Protein AF-A0A4Y9ZG03-F1 (afdb_monomer)

Organism: NCBI:txid135208

Sequence (214 aa):
MIRVGARWPQYPNESVADILRWLLQRGITYHMLTQALLARPHARHWILRGSLAWGLALHYGPSHLLQDAVSGPSSTVLVEGRGGEYDIPYASVGDLPSAAENAALIGQTRHGSFWPSLTLWEQSVAYTGEWHPSLERWFQHRVAELAAGTDLYLSDRAWFRHIRRAVHSTERALGSTVGSAHRARELIGVYPECSVVSLLFFPSTAPASASFQV

Foldseek 3Di:
DDPPPPPDPPDDPDQLLVVLVVCVVVVNDLLNLLAVLLVDLQLLVLCVQAFVSVVLSVVRYDPCSLVSNLVAADPCCVPPVDADFDPWPGGHGDDHDDPSSQCSSQQHDPQAGLHARRVLRCPAPLCPPWDDVLNVVVSVVSVVCCVVVHPRGDHNVRNNVVSVVSCVVRVVVDPDPCTNLNVLVVVCVVVVVSVSVNRGPDPPPPPPPDDDDD

InterPro domains:
  IPR059441 Domain of unknown function DUF8397 [PF28437] (29-84)

Secondary structure (DSSP, 8-state):
------------S--HHHHHHHHHHTT--HHHHHHHHHTSGGGHHHHHH-HHHHHHHHHHS-TTHHHHHHS-S-HHHHHH---B---SSS---BPPPPHHHHHHHTTEETTEESS--HHHHHTSTT-SSS--HHHHHHHHHHHHHHHHT-S--B-HHHHHHHHHHHHHHHTTS------HHHHHHHHHHH-GGGGGGGGGS-------------

pLDDT: mean 71.76, std 19.93, range [26.83, 96.25]

Mean predicted aligned error: 12.43 Å

Radius of gyration: 19.32 Å; Cα contacts (8 Å, |Δi|>4): 229; chains: 1; bounding box: 56×60×44 Å

Solvent-accessible surface area (backbone atoms only — not comparable to full-atom values): 12794 Å² total; per-residue (Å²): 138,85,82,83,77,74,77,72,78,84,74,79,89,65,53,60,58,57,54,52,51,53,42,47,74,71,69,48,48,72,66,60,55,38,29,62,54,36,70,38,88,39,38,28,48,31,53,73,68,35,63,70,49,19,55,48,41,67,73,50,26,56,87,58,42,68,52,57,48,66,59,53,53,43,66,66,28,78,74,67,75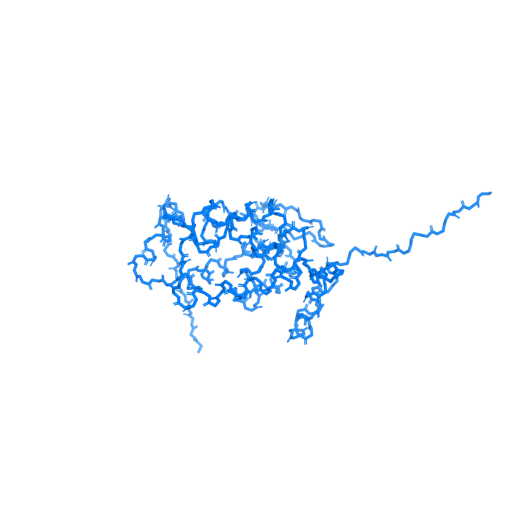,50,58,52,81,46,102,42,97,58,68,40,32,38,50,74,75,48,74,47,54,53,38,51,68,29,47,58,53,100,77,21,15,66,41,63,52,69,69,59,48,63,72,30,93,78,38,84,85,52,54,30,70,66,56,50,52,52,50,55,51,50,52,51,36,54,75,68,67,47,84,52,59,36,38,69,73,53,34,54,54,52,51,54,54,55,40,71,67,51,60,82,78,55,94,61,95,57,39,35,64,54,52,53,52,54,48,27,74,76,38,63,92,43,50,74,56,63,70,58,70,52,78,79,80,65,73,83,75,72,85,81,81,129

Structure (mmCIF, N/CA/C/O backbone):
data_AF-A0A4Y9ZG03-F1
#
_entry.id   AF-A0A4Y9ZG03-F1
#
loop_
_atom_site.group_PDB
_atom_site.id
_atom_site.type_symbol
_atom_site.label_atom_id
_atom_site.label_alt_id
_atom_site.label_comp_id
_atom_site.label_asym_id
_atom_site.label_entity_id
_atom_site.label_seq_id
_atom_site.pdbx_PDB_ins_code
_atom_site.Cartn_x
_atom_site.Cartn_y
_atom_site.Cartn_z
_atom_site.occupancy
_atom_site.B_iso_or_equiv
_atom_site.auth_seq_id
_atom_site.auth_comp_id
_atom_site.auth_asym_id
_atom_site.auth_atom_id
_atom_site.pdbx_PDB_model_num
ATOM 1 N N . MET A 1 1 ? 4.864 -33.397 -6.265 1.00 33.59 1 MET A N 1
ATOM 2 C CA . MET A 1 1 ? 4.751 -32.356 -7.310 1.00 33.59 1 MET A CA 1
ATOM 3 C C . MET A 1 1 ? 3.267 -32.058 -7.523 1.00 33.59 1 MET A C 1
ATOM 5 O O . MET A 1 1 ? 2.597 -32.794 -8.232 1.00 33.59 1 MET A O 1
ATOM 9 N N . ILE A 1 2 ? 2.721 -31.071 -6.803 1.00 26.83 2 ILE A N 1
ATOM 10 C CA . ILE A 1 2 ? 1.285 -30.739 -6.812 1.00 26.83 2 ILE A CA 1
ATOM 11 C C . ILE A 1 2 ? 1.065 -29.654 -7.869 1.00 26.83 2 ILE A C 1
ATOM 13 O O . ILE A 1 2 ? 1.533 -28.530 -7.708 1.00 26.83 2 ILE A O 1
ATOM 17 N N . ARG A 1 3 ? 0.377 -29.985 -8.968 1.00 33.78 3 ARG A N 1
ATOM 18 C CA . ARG A 1 3 ? -0.114 -28.984 -9.924 1.00 33.78 3 ARG A CA 1
ATOM 19 C C . ARG A 1 3 ? -1.334 -28.300 -9.310 1.00 33.78 3 ARG A C 1
ATOM 21 O O . ARG A 1 3 ? -2.431 -28.849 -9.358 1.00 33.78 3 ARG A O 1
ATOM 28 N N . VAL A 1 4 ? -1.153 -27.104 -8.753 1.00 33.25 4 VAL A N 1
ATOM 29 C CA . VAL A 1 4 ? -2.269 -26.216 -8.397 1.00 33.25 4 VAL A CA 1
ATOM 30 C C . VAL A 1 4 ? -2.788 -25.582 -9.687 1.00 33.25 4 VAL A C 1
ATOM 32 O O . VAL A 1 4 ? -2.467 -24.454 -10.038 1.00 33.25 4 VAL A O 1
ATOM 35 N N . GLY A 1 5 ? -3.563 -26.356 -10.444 1.00 35.22 5 GLY A N 1
ATOM 36 C CA . GLY A 1 5 ? -4.368 -25.857 -11.554 1.00 35.22 5 GLY A CA 1
ATOM 37 C C . GLY A 1 5 ? -5.666 -25.256 -11.028 1.00 35.22 5 GLY A C 1
ATOM 38 O O . GLY A 1 5 ? -6.740 -25.764 -11.338 1.00 35.22 5 GLY A O 1
ATOM 39 N N . ALA A 1 6 ? -5.587 -24.215 -10.195 1.00 36.25 6 ALA A N 1
ATOM 40 C CA . ALA A 1 6 ? -6.770 -23.449 -9.833 1.00 36.25 6 ALA A CA 1
ATOM 41 C C . ALA A 1 6 ? -7.184 -22.631 -11.064 1.00 36.25 6 ALA A C 1
ATOM 43 O O . ALA A 1 6 ? -6.659 -21.547 -11.316 1.00 36.25 6 ALA A O 1
ATOM 44 N N . ARG A 1 7 ? -8.100 -23.178 -11.874 1.00 37.66 7 ARG A N 1
ATOM 45 C CA . ARG A 1 7 ? -8.863 -22.368 -12.828 1.00 37.66 7 ARG A CA 1
ATOM 46 C C . ARG A 1 7 ? -9.642 -21.355 -12.000 1.00 37.66 7 ARG A C 1
ATOM 48 O O . ARG A 1 7 ? -10.643 -21.702 -11.379 1.00 37.66 7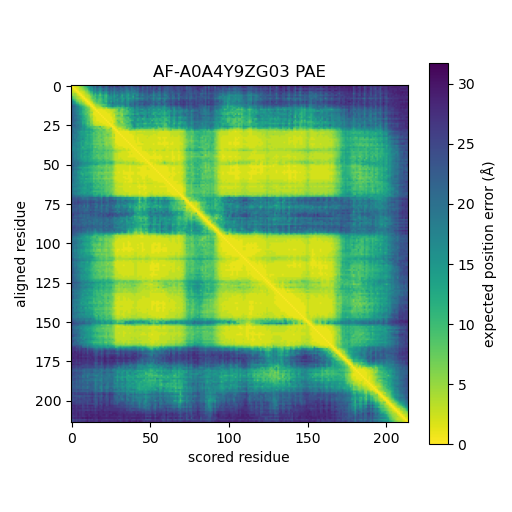 ARG A O 1
ATOM 55 N N . TRP A 1 8 ? -9.146 -20.125 -11.970 1.00 42.66 8 TRP A N 1
ATOM 56 C CA . TRP A 1 8 ? -9.894 -18.991 -11.456 1.00 42.66 8 TRP A CA 1
ATOM 57 C C . TRP A 1 8 ? -11.250 -18.952 -12.173 1.00 42.66 8 TRP A C 1
ATOM 59 O O . TRP A 1 8 ? -11.271 -19.078 -13.403 1.00 42.66 8 TRP A O 1
ATOM 69 N N . PRO A 1 9 ? -12.377 -18.836 -11.447 1.00 42.19 9 PRO A N 1
ATOM 70 C CA . PRO A 1 9 ? -13.669 -18.635 -12.082 1.00 42.19 9 PRO A CA 1
ATOM 71 C C . PRO A 1 9 ? -13.554 -17.435 -13.023 1.00 42.19 9 PRO A C 1
ATOM 73 O O . PRO A 1 9 ? -13.079 -16.374 -12.617 1.00 42.19 9 PRO A O 1
ATOM 76 N N . GLN A 1 10 ? -13.941 -17.601 -14.287 1.00 41.66 10 GLN A N 1
ATOM 77 C CA . GLN A 1 10 ? -14.167 -16.454 -15.158 1.00 41.66 10 GLN A CA 1
ATOM 78 C C . GLN A 1 10 ? -15.365 -15.708 -14.572 1.00 41.66 10 GLN A C 1
ATOM 80 O O . GLN A 1 10 ? -16.498 -16.166 -14.699 1.00 41.66 10 GLN A O 1
ATOM 85 N N . TYR A 1 11 ? -15.105 -14.623 -13.842 1.00 46.81 11 TYR A N 1
ATOM 86 C CA . TYR A 1 11 ? -16.163 -13.836 -13.223 1.00 46.81 11 TYR A CA 1
ATOM 87 C C . TYR A 1 11 ? -16.880 -13.019 -14.311 1.00 46.81 11 TYR A C 1
ATOM 89 O O . TYR A 1 11 ? -16.229 -12.244 -15.017 1.00 46.81 11 TYR A O 1
ATOM 97 N N . PRO A 1 12 ? -18.197 -13.202 -14.496 1.00 36.81 12 PRO A N 1
ATOM 98 C CA . PRO A 1 12 ? -18.959 -12.498 -15.518 1.00 36.81 12 PRO A CA 1
ATOM 99 C C . PRO A 1 12 ? -19.174 -11.042 -15.094 1.00 36.81 12 PRO A C 1
ATOM 101 O O . PRO A 1 12 ? -20.006 -10.807 -14.239 1.00 36.81 12 PRO A O 1
ATOM 104 N N . ASN A 1 13 ? -18.456 -10.070 -15.672 1.00 46.94 13 ASN A N 1
ATOM 105 C CA . ASN A 1 13 ? -18.692 -8.609 -15.570 1.00 46.94 13 ASN A CA 1
ATOM 106 C C . ASN A 1 13 ? -18.956 -7.995 -14.172 1.00 46.94 13 ASN A C 1
ATOM 108 O O . ASN A 1 13 ? -19.301 -6.816 -14.081 1.00 46.94 13 ASN A O 1
ATOM 112 N N . GLU A 1 14 ? -18.795 -8.740 -13.083 1.00 50.12 14 GLU A N 1
ATOM 113 C CA . GLU A 1 14 ? -18.939 -8.222 -11.733 1.00 50.12 14 GLU A CA 1
ATOM 114 C C . GLU A 1 14 ? -17.739 -7.330 -11.428 1.00 50.12 14 GLU A C 1
ATOM 116 O O . GLU A 1 14 ? -16.584 -7.677 -11.696 1.00 50.12 14 GLU A O 1
ATOM 121 N N . SER A 1 15 ? -18.018 -6.145 -10.886 1.00 68.88 15 SER A N 1
ATOM 122 C CA . SER A 1 15 ? -16.979 -5.237 -10.422 1.00 68.88 15 SER A CA 1
ATOM 123 C C . SER A 1 15 ? -16.061 -5.995 -9.466 1.00 68.88 15 SER A C 1
ATOM 125 O O . SER A 1 15 ? -16.534 -6.666 -8.549 1.00 68.88 15 SER A O 1
ATOM 127 N N . VAL A 1 16 ? -14.743 -5.865 -9.635 1.00 60.38 16 VAL A N 1
ATOM 128 C CA . VAL A 1 16 ? -13.748 -6.435 -8.711 1.00 60.38 16 VAL A CA 1
ATOM 129 C C . VAL A 1 16 ? -14.101 -6.081 -7.257 1.00 60.38 16 VAL A C 1
ATOM 131 O O . VAL A 1 16 ? -13.964 -6.918 -6.374 1.00 60.38 16 VAL A O 1
ATOM 134 N N . ALA A 1 17 ? -14.690 -4.909 -7.003 1.00 59.19 17 ALA A N 1
ATOM 135 C CA . ALA A 1 17 ? -15.182 -4.518 -5.682 1.00 59.19 17 ALA A CA 1
ATOM 136 C C . ALA A 1 17 ? -16.277 -5.442 -5.102 1.00 59.19 17 ALA A C 1
ATOM 138 O O . ALA A 1 17 ? -16.309 -5.663 -3.890 1.00 59.19 17 ALA A O 1
ATOM 139 N N . ASP A 1 18 ? -17.167 -5.986 -5.932 1.00 65.12 18 ASP A N 1
ATOM 140 C CA . ASP A 1 18 ? -18.244 -6.883 -5.500 1.00 65.12 18 ASP A CA 1
ATOM 141 C C . ASP A 1 18 ? -17.716 -8.291 -5.201 1.00 65.12 18 ASP A C 1
ATOM 143 O O . ASP A 1 18 ? -18.090 -8.880 -4.184 1.00 65.12 18 ASP A O 1
ATOM 147 N N . ILE A 1 19 ? -16.747 -8.768 -5.989 1.00 64.12 19 ILE A N 1
ATOM 148 C CA . ILE A 1 19 ? -16.034 -10.028 -5.730 1.00 64.12 19 ILE A CA 1
ATOM 149 C C . ILE A 1 19 ? -15.313 -9.951 -4.382 1.00 64.12 19 ILE A C 1
ATOM 151 O O . ILE A 1 19 ? -15.434 -10.840 -3.545 1.00 64.12 19 ILE A O 1
ATOM 155 N N . LEU A 1 20 ? -14.606 -8.855 -4.118 1.00 61.94 20 LEU A N 1
ATOM 156 C CA . LEU A 1 20 ? -13.868 -8.668 -2.867 1.00 61.94 20 LEU A CA 1
ATOM 157 C C . LEU A 1 20 ? -14.808 -8.570 -1.668 1.00 61.94 20 LEU A C 1
ATOM 159 O O . LEU A 1 20 ? -14.541 -9.155 -0.620 1.00 61.94 20 LEU A O 1
ATOM 163 N N . ARG A 1 21 ? -15.951 -7.897 -1.838 1.00 63.97 21 ARG A N 1
ATOM 164 C CA . ARG A 1 21 ? -17.005 -7.835 -0.822 1.00 63.97 21 ARG A CA 1
ATOM 165 C C . ARG A 1 21 ? -17.556 -9.228 -0.509 1.00 63.97 21 ARG A C 1
ATOM 167 O O . ARG A 1 21 ? -17.727 -9.558 0.663 1.00 63.97 21 ARG A O 1
ATOM 174 N N . TRP A 1 22 ? -17.792 -10.043 -1.533 1.00 66.88 22 TRP A N 1
ATOM 175 C CA . TRP A 1 22 ? -18.246 -11.424 -1.388 1.00 66.88 22 TRP A CA 1
ATOM 176 C C . TRP A 1 22 ? -17.202 -12.320 -0.705 1.00 66.88 22 TRP A C 1
ATOM 178 O O . TRP A 1 22 ? -17.548 -13.101 0.182 1.00 66.88 22 TRP A O 1
ATOM 188 N N . LEU A 1 23 ? -15.917 -12.172 -1.051 1.00 62.47 23 LEU A N 1
ATOM 189 C CA . LEU A 1 23 ? -14.818 -12.924 -0.433 1.00 62.47 23 LEU A CA 1
ATOM 190 C C . LEU A 1 23 ? -14.690 -12.582 1.062 1.00 62.47 23 LEU A C 1
ATOM 192 O O . LEU A 1 23 ? -14.653 -13.486 1.898 1.00 62.47 23 LEU A O 1
ATOM 196 N N . LEU A 1 24 ? -14.718 -11.291 1.412 1.00 66.19 24 LEU A N 1
ATOM 197 C CA . LEU A 1 24 ? -14.677 -10.833 2.806 1.00 66.19 24 LEU A CA 1
ATOM 198 C C . LEU A 1 24 ? -15.881 -11.349 3.619 1.00 66.19 24 LEU A C 1
ATOM 200 O O . LEU A 1 24 ? -15.720 -11.759 4.767 1.00 66.19 24 LEU A O 1
ATOM 204 N N . GLN A 1 25 ? -17.078 -11.403 3.022 1.00 67.44 25 GLN A N 1
ATOM 205 C CA . GLN A 1 25 ? -18.276 -11.974 3.662 1.00 67.44 25 GLN A CA 1
ATOM 206 C C . GLN A 1 25 ? -18.163 -13.481 3.939 1.00 67.44 25 GLN A C 1
ATOM 208 O O . GLN A 1 25 ? -18.837 -13.987 4.834 1.00 67.44 25 GLN A O 1
ATOM 213 N N . ARG A 1 26 ? -17.304 -14.197 3.206 1.00 66.75 26 ARG A N 1
ATOM 214 C CA . ARG A 1 26 ? -17.037 -15.632 3.394 1.00 66.75 26 ARG A CA 1
ATOM 215 C C . ARG A 1 26 ? -15.870 -15.924 4.340 1.00 66.75 26 ARG A C 1
ATOM 217 O O . ARG A 1 26 ? -15.420 -17.063 4.411 1.00 66.75 26 ARG A O 1
ATOM 224 N N . GLY A 1 27 ? -15.391 -14.915 5.071 1.00 65.00 27 GLY A N 1
ATOM 225 C CA . GLY A 1 27 ? -14.302 -15.067 6.039 1.00 65.00 27 GLY A CA 1
ATOM 226 C C . GLY A 1 27 ? -12.912 -15.116 5.407 1.00 65.00 27 GLY A C 1
ATOM 227 O O . GLY A 1 27 ? -11.950 -15.470 6.085 1.00 65.00 27 GLY A O 1
ATOM 228 N N . ILE A 1 28 ? -12.779 -14.755 4.125 1.00 74.06 28 ILE A N 1
ATOM 229 C CA . ILE A 1 28 ? -11.462 -14.574 3.512 1.00 74.06 28 ILE A CA 1
ATOM 230 C C . ILE A 1 28 ? -10.859 -13.309 4.101 1.00 74.06 28 ILE A C 1
ATOM 232 O O . ILE A 1 28 ? -11.472 -12.244 4.084 1.00 74.06 28 ILE A O 1
ATOM 236 N N . THR A 1 29 ? -9.660 -13.435 4.659 1.00 84.56 29 THR A N 1
ATOM 237 C CA . THR A 1 29 ? -8.988 -12.311 5.304 1.00 84.56 29 THR A CA 1
ATOM 238 C C . THR A 1 29 ? -8.467 -11.330 4.260 1.00 84.56 29 THR A C 1
ATOM 240 O 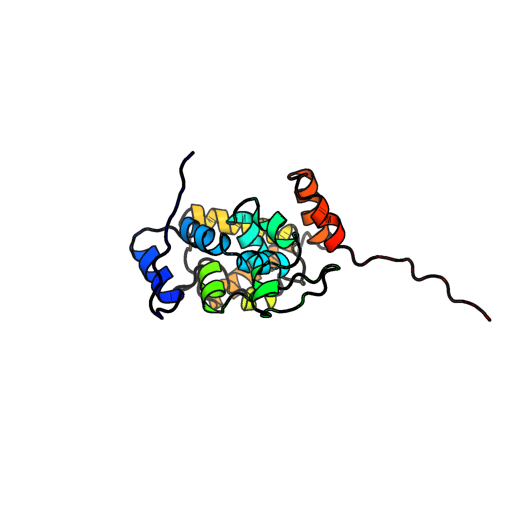O . THR A 1 29 ? -8.125 -11.703 3.134 1.00 84.56 29 THR A O 1
ATOM 243 N N . TYR A 1 30 ? -8.346 -10.062 4.655 1.00 87.50 30 TYR A N 1
ATOM 244 C CA . TYR A 1 30 ? -7.687 -9.033 3.848 1.00 87.50 30 TYR A CA 1
ATOM 245 C C . TYR A 1 30 ? -6.313 -9.496 3.333 1.00 87.50 30 TYR A C 1
ATOM 247 O O . TYR A 1 30 ? -5.979 -9.275 2.172 1.00 87.50 30 TYR A O 1
ATOM 255 N N . HIS A 1 31 ? -5.559 -10.217 4.166 1.00 88.38 31 HIS A N 1
ATOM 256 C CA . HIS A 1 31 ? -4.267 -10.796 3.809 1.00 88.38 31 HIS A CA 1
ATOM 257 C C . HIS A 1 31 ? -4.347 -11.734 2.592 1.00 88.38 31 HIS A C 1
ATOM 259 O O . HIS A 1 31 ? -3.642 -11.519 1.609 1.00 88.38 31 HIS A O 1
ATOM 265 N N . MET A 1 32 ? -5.245 -12.725 2.618 1.00 86.50 32 MET A N 1
ATOM 266 C CA . MET A 1 32 ? -5.403 -13.692 1.519 1.00 86.50 32 MET A CA 1
ATOM 267 C C . MET A 1 32 ? -5.836 -13.019 0.213 1.00 86.50 32 MET A C 1
ATOM 269 O O . MET A 1 32 ? -5.362 -13.360 -0.869 1.00 86.50 32 MET A O 1
ATOM 273 N N . LEU A 1 33 ? -6.747 -12.055 0.319 1.00 88.25 33 LEU A N 1
ATOM 274 C CA . LEU A 1 33 ? -7.257 -11.293 -0.814 1.00 88.25 33 LEU A CA 1
ATOM 275 C C . LEU A 1 33 ? -6.159 -10.429 -1.448 1.00 88.25 33 LEU A C 1
ATOM 277 O O . LEU A 1 33 ? -6.015 -10.414 -2.670 1.00 88.25 33 LEU A O 1
ATOM 281 N N . THR A 1 34 ? -5.348 -9.774 -0.619 1.00 91.44 34 THR A N 1
ATOM 282 C CA . THR A 1 34 ? -4.218 -8.956 -1.074 1.00 91.44 34 THR A CA 1
ATOM 283 C C . THR A 1 34 ? -3.143 -9.823 -1.728 1.00 91.44 34 THR A C 1
ATOM 285 O O . THR A 1 34 ? -2.644 -9.470 -2.789 1.00 91.44 34 THR A O 1
ATOM 288 N N . GLN A 1 35 ? -2.851 -11.005 -1.178 1.00 93.00 35 GLN A N 1
ATOM 289 C CA . GLN A 1 35 ? -1.944 -11.976 -1.802 1.00 93.00 35 GLN A CA 1
ATOM 290 C C . GLN A 1 35 ? -2.435 -12.443 -3.175 1.00 93.00 35 GLN A C 1
ATOM 292 O O . GLN A 1 35 ? -1.664 -12.464 -4.132 1.00 93.00 35 GLN A O 1
ATOM 297 N N . ALA A 1 36 ? -3.721 -12.788 -3.293 1.00 90.31 36 ALA A N 1
ATOM 298 C CA . ALA A 1 36 ? -4.309 -13.194 -4.568 1.00 90.31 36 ALA A CA 1
ATOM 299 C C . ALA A 1 36 ? -4.240 -12.070 -5.614 1.00 90.31 36 ALA A C 1
ATOM 301 O O . ALA A 1 36 ? -3.959 -12.328 -6.784 1.00 90.31 36 ALA A O 1
ATOM 302 N N . LEU A 1 37 ? -4.462 -10.824 -5.187 1.00 92.44 37 LEU A N 1
ATOM 303 C CA . LEU A 1 37 ? -4.323 -9.645 -6.034 1.00 92.44 37 LEU A CA 1
ATOM 304 C C . LEU A 1 37 ? -2.866 -9.438 -6.483 1.00 92.44 37 LEU A C 1
ATOM 306 O O . LEU A 1 37 ? -2.613 -9.224 -7.666 1.00 92.44 37 LEU A O 1
ATOM 310 N N . LEU A 1 38 ? -1.913 -9.548 -5.555 1.00 94.06 38 LEU A N 1
ATOM 311 C CA . LEU A 1 38 ? -0.485 -9.323 -5.797 1.00 94.06 38 LEU A CA 1
ATOM 312 C C . LEU A 1 38 ? 0.211 -10.459 -6.559 1.00 94.06 38 LEU A C 1
ATOM 314 O O . LEU A 1 38 ? 1.310 -10.265 -7.066 1.00 94.06 38 LEU A O 1
ATOM 318 N N . ALA A 1 39 ? -0.426 -11.621 -6.689 1.00 91.06 39 ALA A N 1
ATOM 319 C CA . ALA A 1 39 ? 0.045 -12.707 -7.547 1.00 91.06 39 ALA A CA 1
ATOM 320 C C . ALA A 1 39 ? -0.231 -12.463 -9.047 1.00 91.06 39 ALA A C 1
ATOM 322 O O . ALA A 1 39 ? 0.146 -13.282 -9.887 1.00 91.06 39 ALA A O 1
ATOM 323 N N . ARG A 1 40 ? -0.934 -11.379 -9.411 1.00 88.31 40 ARG A N 1
ATOM 324 C CA . ARG A 1 40 ? -1.280 -11.073 -10.807 1.00 88.31 40 ARG A CA 1
ATOM 325 C C . ARG A 1 40 ? -0.127 -10.343 -11.512 1.00 88.31 40 ARG A C 1
ATOM 327 O O . ARG A 1 40 ? 0.526 -9.512 -10.888 1.00 88.31 40 ARG A O 1
ATOM 334 N N . PRO A 1 41 ? 0.078 -10.540 -12.830 1.00 84.56 41 PRO A N 1
ATOM 335 C CA . PRO A 1 41 ? 1.204 -9.935 -13.554 1.00 84.56 41 PRO A CA 1
ATOM 336 C C . PRO A 1 41 ? 1.286 -8.402 -13.502 1.00 84.56 41 PRO A C 1
ATOM 338 O O . PRO A 1 41 ? 2.375 -7.847 -13.604 1.00 84.56 41 PRO A O 1
ATOM 341 N N . HIS A 1 42 ? 0.164 -7.692 -13.348 1.00 83.38 42 HIS A N 1
ATOM 342 C CA . HIS A 1 42 ? 0.162 -6.228 -13.223 1.00 83.38 42 HIS A CA 1
ATOM 343 C C . HIS A 1 42 ? 0.584 -5.736 -11.833 1.00 83.38 42 HIS A C 1
ATOM 345 O O . HIS A 1 42 ? 0.854 -4.550 -11.671 1.00 83.38 42 HIS A O 1
ATOM 351 N N . ALA A 1 43 ? 0.684 -6.612 -10.827 1.00 90.50 43 ALA A N 1
ATOM 352 C CA . ALA A 1 43 ? 1.063 -6.218 -9.473 1.00 90.50 43 ALA A CA 1
ATOM 353 C C . ALA A 1 43 ? 2.470 -5.608 -9.402 1.00 90.50 43 ALA A C 1
ATOM 355 O O . ALA A 1 43 ? 2.742 -4.767 -8.544 1.00 90.50 43 ALA A O 1
ATOM 356 N N . ARG A 1 44 ? 3.338 -5.949 -10.364 1.00 88.25 44 ARG A N 1
ATOM 357 C CA . ARG A 1 44 ? 4.643 -5.302 -10.557 1.00 88.25 44 ARG A CA 1
ATOM 358 C C . ARG A 1 44 ? 4.552 -3.787 -10.674 1.00 88.25 44 ARG A C 1
ATOM 360 O O . ARG A 1 44 ? 5.453 -3.076 -10.250 1.00 88.25 44 ARG A O 1
ATOM 367 N N . HIS A 1 45 ? 3.443 -3.280 -11.195 1.00 86.50 45 HIS A N 1
ATOM 368 C CA . HIS A 1 45 ? 3.220 -1.855 -11.324 1.00 86.50 45 HIS A CA 1
ATOM 369 C C . HIS A 1 45 ? 3.160 -1.145 -9.967 1.00 86.50 45 HIS A C 1
ATOM 371 O O . HIS A 1 45 ? 3.646 -0.027 -9.838 1.00 86.50 45 HIS A O 1
ATOM 377 N N . TRP A 1 46 ? 2.613 -1.788 -8.932 1.00 91.12 46 TRP A N 1
ATOM 378 C CA . TRP A 1 46 ? 2.612 -1.217 -7.584 1.00 91.12 46 TRP A CA 1
ATOM 379 C C . TRP A 1 46 ? 4.012 -1.157 -6.976 1.00 91.12 46 TRP A C 1
ATOM 381 O O . TRP A 1 46 ? 4.293 -0.229 -6.224 1.00 91.12 46 TRP A O 1
ATOM 391 N N . ILE A 1 47 ? 4.906 -2.081 -7.347 1.00 89.62 47 ILE A N 1
ATOM 392 C CA . ILE A 1 47 ? 6.329 -1.985 -7.000 1.00 89.62 47 ILE A CA 1
ATOM 393 C C . ILE A 1 47 ? 6.966 -0.783 -7.712 1.00 89.62 47 ILE A C 1
ATOM 395 O O . ILE A 1 47 ? 7.647 0.019 -7.081 1.00 89.62 47 ILE A O 1
ATOM 399 N N . LEU A 1 48 ? 6.716 -0.617 -9.011 1.00 84.25 48 LEU A N 1
ATOM 400 C CA . LEU A 1 48 ? 7.324 0.457 -9.806 1.00 84.25 48 LEU A CA 1
ATOM 401 C C . LEU A 1 48 ? 6.793 1.856 -9.453 1.00 84.25 48 LEU A C 1
ATOM 403 O O . LEU A 1 48 ? 7.538 2.828 -9.514 1.00 84.25 48 LEU A O 1
ATOM 407 N N . ARG A 1 49 ? 5.524 1.963 -9.043 1.00 83.81 49 ARG A N 1
ATOM 408 C CA . ARG A 1 49 ? 4.881 3.227 -8.648 1.00 83.81 49 ARG A CA 1
ATOM 409 C C . ARG A 1 49 ? 5.482 3.839 -7.376 1.00 83.81 49 ARG A C 1
ATOM 411 O O . ARG A 1 49 ? 5.380 5.048 -7.188 1.00 83.81 49 ARG A O 1
ATOM 418 N N . GLY A 1 50 ? 6.072 3.030 -6.495 1.00 85.00 50 GLY A N 1
ATOM 419 C CA . GLY A 1 50 ? 6.503 3.484 -5.173 1.00 85.00 50 GLY A CA 1
ATOM 420 C C . GLY A 1 50 ? 5.318 3.722 -4.228 1.00 85.00 50 GLY A C 1
ATOM 421 O O . GLY A 1 50 ? 4.278 3.060 -4.323 1.00 85.00 50 GLY A O 1
ATOM 422 N N . SER A 1 51 ? 5.458 4.691 -3.317 1.00 89.69 51 SER A N 1
ATOM 423 C CA . SER A 1 51 ? 4.382 5.110 -2.407 1.00 89.69 51 SER A CA 1
ATOM 424 C C . SER A 1 51 ? 3.848 3.964 -1.518 1.00 89.69 51 SER A C 1
ATOM 426 O O . SER A 1 51 ? 4.504 2.944 -1.307 1.00 89.69 51 SER A O 1
ATOM 428 N N . LEU A 1 52 ? 2.650 4.127 -0.956 1.00 94.81 52 LEU A N 1
ATOM 429 C CA . LEU A 1 52 ? 1.977 3.117 -0.137 1.00 94.81 52 LEU A CA 1
ATOM 430 C C . LEU A 1 52 ? 1.731 1.807 -0.891 1.00 94.81 52 LEU A C 1
ATOM 432 O O . LEU A 1 52 ? 1.796 0.735 -0.294 1.00 94.81 52 LEU A O 1
ATOM 436 N N . ALA A 1 53 ? 1.472 1.887 -2.197 1.00 94.44 53 ALA A N 1
ATOM 437 C CA . ALA A 1 53 ? 1.263 0.710 -3.030 1.00 94.44 53 ALA A CA 1
ATOM 438 C C . ALA A 1 53 ? 2.488 -0.218 -3.021 1.00 94.44 53 ALA A C 1
ATOM 440 O O . ALA A 1 53 ? 2.330 -1.427 -2.873 1.00 94.44 53 ALA A O 1
ATOM 441 N N . TRP A 1 54 ? 3.696 0.349 -3.088 1.00 92.75 54 TRP A N 1
ATOM 442 C CA . TRP A 1 54 ? 4.950 -0.394 -2.963 1.00 92.75 54 TRP A CA 1
ATOM 443 C C . TRP A 1 54 ? 5.094 -1.057 -1.593 1.00 92.75 54 TRP A C 1
ATOM 445 O O . TRP A 1 54 ? 5.409 -2.242 -1.528 1.00 92.75 54 TRP A O 1
ATOM 455 N N . GLY A 1 55 ? 4.798 -0.337 -0.504 1.00 93.75 55 GLY A N 1
ATOM 456 C CA . GLY A 1 55 ? 4.871 -0.897 0.851 1.00 93.75 55 GLY A CA 1
ATOM 457 C C . GLY A 1 55 ? 3.924 -2.088 1.035 1.00 93.75 55 GLY A C 1
ATOM 458 O O . GLY A 1 55 ? 4.316 -3.136 1.549 1.00 93.75 55 GLY A O 1
ATOM 459 N N . LEU A 1 56 ? 2.695 -1.966 0.523 1.00 95.75 56 LEU A N 1
ATOM 460 C CA . LEU A 1 56 ? 1.714 -3.053 0.508 1.00 95.75 56 LEU A CA 1
ATOM 461 C C . LEU A 1 56 ? 2.174 -4.233 -0.349 1.00 95.75 56 LEU A C 1
ATOM 463 O O . LEU A 1 56 ? 2.062 -5.380 0.084 1.00 95.75 56 LEU A O 1
ATOM 467 N N . ALA A 1 57 ? 2.708 -3.955 -1.538 1.00 95.00 57 ALA A N 1
ATOM 468 C CA . ALA A 1 57 ? 3.193 -4.974 -2.455 1.00 95.00 57 ALA A CA 1
ATOM 469 C C . ALA A 1 57 ? 4.392 -5.744 -1.885 1.00 95.00 57 ALA A C 1
ATOM 471 O O . ALA A 1 57 ? 4.436 -6.962 -2.009 1.00 95.00 57 ALA A O 1
ATOM 472 N N . LEU A 1 58 ? 5.323 -5.074 -1.204 1.00 92.50 58 LEU A N 1
ATOM 473 C CA . LEU A 1 58 ? 6.445 -5.744 -0.547 1.00 92.50 58 LEU A CA 1
ATOM 474 C C . LEU A 1 58 ? 6.026 -6.562 0.673 1.00 92.50 58 LEU A C 1
ATOM 476 O O . LEU A 1 58 ? 6.581 -7.631 0.908 1.00 92.50 58 LEU A O 1
ATOM 480 N N . HIS A 1 59 ? 5.080 -6.061 1.467 1.00 94.75 59 HIS A N 1
ATOM 481 C CA . HIS A 1 59 ? 4.686 -6.731 2.702 1.00 94.75 59 HIS A CA 1
ATOM 482 C C . HIS A 1 59 ? 3.766 -7.936 2.459 1.00 94.75 59 HIS A C 1
ATOM 484 O O . HIS A 1 59 ? 3.908 -8.964 3.118 1.00 94.75 59 HIS A O 1
ATOM 490 N N . TYR A 1 60 ? 2.811 -7.811 1.534 1.00 94.69 60 TYR A N 1
ATOM 491 C CA . TYR A 1 60 ? 1.813 -8.851 1.265 1.00 94.69 60 TYR A CA 1
ATOM 492 C C . TYR A 1 60 ? 2.079 -9.646 -0.015 1.00 94.69 60 TYR A C 1
ATOM 494 O O . TYR A 1 60 ? 1.438 -10.676 -0.223 1.00 94.69 60 TYR A O 1
ATOM 502 N N . GLY A 1 61 ? 2.960 -9.172 -0.893 1.00 94.19 61 GLY A N 1
ATOM 503 C CA . GLY A 1 61 ? 3.214 -9.811 -2.178 1.00 94.19 61 GLY A CA 1
ATOM 504 C C . GLY A 1 61 ? 4.061 -11.071 -2.051 1.00 94.19 61 GLY A C 1
ATOM 505 O O . GLY A 1 61 ? 4.711 -11.304 -1.029 1.00 94.19 61 GLY A O 1
ATOM 506 N N . PRO A 1 62 ? 4.065 -11.915 -3.092 1.00 92.88 62 PRO A N 1
ATOM 507 C CA . PRO A 1 62 ? 4.981 -13.040 -3.136 1.00 92.88 62 PRO A CA 1
ATOM 508 C C . PRO A 1 62 ? 6.433 -12.548 -3.244 1.00 92.88 62 PRO A C 1
ATOM 510 O O . PRO A 1 62 ? 6.701 -11.506 -3.840 1.00 92.88 62 PRO A O 1
ATOM 513 N N . SER A 1 63 ? 7.390 -13.322 -2.725 1.00 88.19 63 SER A N 1
ATOM 514 C CA . SER A 1 63 ? 8.812 -12.933 -2.693 1.00 88.19 63 SER A CA 1
ATOM 515 C C . SER A 1 63 ? 9.415 -12.649 -4.075 1.00 88.19 63 SER A C 1
ATOM 517 O O . SER A 1 63 ? 10.304 -11.812 -4.197 1.00 88.19 63 SER A O 1
ATOM 519 N N . HIS A 1 64 ? 8.907 -13.293 -5.129 1.00 88.50 64 HIS A N 1
ATOM 520 C CA . HIS A 1 64 ? 9.353 -13.075 -6.507 1.00 88.50 64 HIS A CA 1
ATOM 521 C C . HIS A 1 64 ? 8.777 -11.805 -7.154 1.00 88.50 64 HIS A C 1
ATOM 523 O O . HIS A 1 64 ? 9.248 -11.414 -8.213 1.00 88.50 64 HIS A O 1
ATOM 529 N N . LEU A 1 65 ? 7.802 -11.121 -6.539 1.00 89.25 65 LEU A N 1
ATOM 530 C CA . LEU A 1 65 ? 7.156 -9.948 -7.145 1.00 89.25 65 LEU A CA 1
ATOM 531 C C . LEU A 1 65 ? 8.151 -8.820 -7.452 1.00 89.25 65 LEU A C 1
ATOM 533 O O . LEU A 1 65 ? 8.038 -8.144 -8.473 1.00 89.25 65 LEU A O 1
ATOM 537 N N . LEU A 1 66 ? 9.139 -8.623 -6.574 1.00 87.06 66 LEU A N 1
ATOM 538 C CA . LEU A 1 66 ? 10.193 -7.633 -6.783 1.00 87.06 66 LEU A CA 1
ATOM 539 C C . LEU A 1 66 ? 11.084 -8.013 -7.973 1.00 87.06 66 LEU A C 1
ATOM 541 O O . LEU A 1 66 ? 11.404 -7.155 -8.794 1.00 87.06 66 LEU A O 1
ATOM 545 N N . GLN A 1 67 ? 11.439 -9.296 -8.088 1.00 85.44 67 GLN A N 1
ATOM 546 C CA . GLN A 1 67 ? 12.200 -9.825 -9.218 1.00 85.44 67 GLN A CA 1
ATOM 547 C C . GLN A 1 67 ? 11.416 -9.669 -10.527 1.00 85.44 67 GLN A C 1
ATOM 549 O O . GLN A 1 67 ? 11.962 -9.177 -11.512 1.00 85.44 67 GLN A O 1
ATOM 554 N N . ASP A 1 68 ? 10.133 -10.016 -10.536 1.00 84.00 68 ASP A N 1
ATOM 555 C CA . ASP A 1 68 ? 9.263 -9.886 -11.708 1.00 84.00 68 ASP A CA 1
ATOM 556 C C . ASP A 1 68 ? 9.108 -8.428 -12.149 1.00 84.00 68 ASP A C 1
ATOM 558 O O . ASP A 1 68 ? 9.051 -8.141 -13.345 1.00 84.00 68 ASP A O 1
ATOM 562 N N . ALA A 1 69 ? 9.079 -7.485 -11.202 1.00 84.19 69 ALA A N 1
ATOM 563 C CA . ALA A 1 69 ? 8.978 -6.064 -11.518 1.00 84.19 69 ALA A CA 1
ATOM 564 C C . ALA A 1 69 ? 10.204 -5.510 -12.246 1.00 84.19 69 ALA A C 1
ATOM 566 O O . ALA A 1 69 ? 10.066 -4.587 -13.052 1.00 84.19 69 ALA A O 1
ATOM 567 N N . VAL A 1 70 ? 11.380 -6.089 -11.996 1.00 79.38 70 VAL A N 1
ATOM 568 C CA . VAL A 1 70 ? 12.630 -5.694 -12.657 1.00 79.38 70 VAL A CA 1
ATOM 569 C C . VAL A 1 70 ? 12.989 -6.562 -13.859 1.00 79.38 70 VAL A C 1
ATOM 571 O O . VAL A 1 70 ? 13.861 -6.189 -14.642 1.00 79.38 70 VAL A O 1
ATOM 574 N N . SER A 1 71 ? 12.323 -7.705 -14.032 1.00 74.25 71 SER A N 1
ATOM 575 C CA . SER A 1 71 ? 12.591 -8.674 -15.099 1.00 74.25 71 SER A CA 1
ATOM 576 C C . SER A 1 71 ? 11.950 -8.252 -16.426 1.00 74.25 71 SER A C 1
ATOM 578 O O . SER A 1 71 ? 11.154 -8.987 -16.997 1.00 74.25 71 SER A O 1
ATOM 580 N N . GLY A 1 72 ? 12.310 -7.065 -16.926 1.00 63.94 72 GLY A N 1
ATOM 581 C CA . GLY A 1 72 ? 11.981 -6.601 -18.278 1.00 63.94 72 GLY A CA 1
ATOM 582 C C . GLY A 1 72 ? 10.479 -6.535 -18.624 1.00 63.94 72 GLY A C 1
ATOM 583 O O . GLY A 1 72 ? 9.608 -6.678 -17.762 1.00 63.94 72 GLY A O 1
ATOM 584 N N . PRO A 1 73 ? 10.132 -6.260 -19.895 1.00 61.34 73 PRO A N 1
ATOM 585 C CA . PRO A 1 73 ? 8.738 -6.164 -20.322 1.00 61.34 73 PRO A CA 1
ATOM 586 C C . PRO A 1 73 ? 8.039 -7.525 -20.210 1.00 61.34 73 PRO A C 1
ATOM 588 O O . PRO A 1 73 ? 8.563 -8.545 -20.656 1.00 61.34 73 PRO A O 1
ATOM 591 N N . SER A 1 74 ? 6.826 -7.554 -19.644 1.00 56.19 74 SER A N 1
ATOM 592 C CA . SER A 1 74 ? 6.056 -8.802 -19.584 1.00 56.19 74 SER A CA 1
ATOM 593 C C . SER A 1 74 ? 5.711 -9.276 -20.988 1.00 56.19 74 SER A C 1
ATOM 595 O O . SER A 1 74 ? 5.372 -8.460 -21.851 1.00 56.19 74 SER A O 1
ATOM 597 N N . SER A 1 75 ? 5.643 -10.592 -21.161 1.00 56.47 75 SER A N 1
ATOM 598 C CA . SER A 1 75 ? 5.116 -11.234 -22.365 1.00 56.47 75 SER A CA 1
ATOM 599 C C . SER A 1 75 ? 3.739 -10.703 -22.783 1.00 56.47 75 SER A C 1
ATOM 601 O O . SER A 1 75 ? 3.497 -10.565 -23.976 1.00 56.47 75 SER A O 1
ATOM 603 N N . THR A 1 76 ? 2.866 -10.334 -21.836 1.00 54.28 76 THR A N 1
ATOM 604 C CA . THR A 1 76 ? 1.536 -9.776 -22.133 1.00 54.28 76 THR A CA 1
ATOM 605 C C . THR A 1 76 ? 1.615 -8.491 -22.951 1.00 54.28 76 THR A C 1
ATOM 607 O O . THR A 1 76 ? 0.905 -8.356 -23.936 1.00 54.28 76 THR A O 1
ATOM 610 N N . VAL A 1 77 ? 2.530 -7.575 -22.627 1.00 54.16 77 VAL A N 1
ATOM 611 C CA . VAL A 1 77 ? 2.703 -6.347 -23.418 1.00 54.16 77 VAL A CA 1
ATOM 612 C C . VAL A 1 77 ? 3.322 -6.645 -24.773 1.00 54.16 77 VAL A C 1
ATOM 614 O O . VAL A 1 77 ? 2.876 -6.098 -25.776 1.00 54.16 77 VAL A O 1
ATOM 617 N N . LEU A 1 78 ? 4.324 -7.525 -24.821 1.00 55.78 78 LEU A N 1
ATOM 618 C CA . LEU A 1 78 ? 4.954 -7.895 -26.088 1.00 55.78 78 LEU A CA 1
ATOM 619 C C . LEU A 1 78 ? 3.947 -8.514 -27.071 1.00 55.78 78 LEU A C 1
ATOM 621 O O . LEU A 1 78 ? 4.099 -8.350 -28.277 1.00 55.78 78 LEU A O 1
ATOM 625 N N . VAL A 1 79 ? 2.922 -9.204 -26.561 1.00 58.16 79 VAL A N 1
ATOM 626 C CA . VAL A 1 79 ? 1.886 -9.861 -27.370 1.00 58.16 79 VAL A CA 1
ATOM 627 C C . VAL A 1 79 ? 0.682 -8.950 -27.638 1.00 58.16 79 VAL A C 1
ATOM 629 O O . VAL A 1 79 ? 0.155 -8.962 -28.748 1.00 58.16 79 VAL A O 1
ATOM 632 N N . GLU A 1 80 ? 0.234 -8.164 -26.655 1.00 58.28 80 GLU A N 1
ATOM 633 C CA . GLU A 1 80 ? -1.019 -7.394 -26.736 1.00 58.28 80 GLU A CA 1
ATOM 634 C C . GLU A 1 80 ? -0.829 -5.896 -27.023 1.00 58.28 80 GLU A C 1
ATOM 636 O O . GLU A 1 80 ? -1.801 -5.209 -27.339 1.00 58.28 80 GLU A O 1
ATOM 641 N N . GLY A 1 81 ? 0.396 -5.367 -26.924 1.00 51.19 81 GLY A N 1
ATOM 642 C CA . GLY A 1 81 ? 0.710 -3.966 -27.228 1.00 51.19 81 GLY A CA 1
ATOM 643 C C . GLY A 1 81 ? 0.035 -2.940 -26.307 1.00 51.19 81 GLY A C 1
ATOM 644 O O . GLY A 1 81 ? -0.170 -1.798 -26.714 1.00 51.19 81 GLY A O 1
ATOM 645 N N . ARG A 1 82 ? -0.354 -3.330 -25.085 1.00 51.34 82 ARG A N 1
ATOM 646 C CA . ARG A 1 82 ? -1.023 -2.462 -24.099 1.00 51.34 82 ARG A CA 1
ATOM 647 C C . ARG A 1 82 ? -0.112 -2.193 -22.899 1.00 51.34 82 ARG A C 1
ATOM 649 O O . ARG A 1 82 ? 0.448 -3.124 -22.337 1.00 51.34 82 ARG A O 1
ATOM 656 N N . GLY A 1 83 ? 0.021 -0.930 -22.492 1.00 54.12 83 GLY A N 1
ATOM 657 C CA . GLY A 1 83 ? 0.662 -0.531 -21.233 1.00 54.12 83 GLY A CA 1
ATOM 658 C C . GLY A 1 83 ? 1.240 0.886 -21.260 1.00 54.12 83 GLY A C 1
ATOM 659 O O . GLY A 1 83 ? 1.253 1.537 -22.302 1.00 54.12 83 GLY A O 1
ATOM 660 N N . GLY A 1 84 ? 1.669 1.376 -20.095 1.00 54.31 84 GLY A N 1
ATOM 661 C CA . GLY A 1 84 ? 2.390 2.647 -19.956 1.00 54.31 84 GLY A CA 1
ATOM 662 C C . GLY A 1 84 ? 3.899 2.423 -19.879 1.00 54.31 84 GLY A C 1
ATOM 663 O O . GLY A 1 84 ? 4.339 1.457 -19.253 1.00 54.31 84 GLY A O 1
ATOM 664 N N . GLU A 1 85 ? 4.680 3.299 -20.509 1.00 52.25 85 GLU A N 1
ATOM 665 C CA . GLU A 1 85 ? 6.136 3.333 -20.352 1.00 52.25 85 GLU A CA 1
ATOM 666 C C . GLU A 1 85 ? 6.504 4.051 -19.048 1.00 52.25 85 GLU A C 1
ATOM 668 O O . GLU A 1 85 ? 5.960 5.109 -18.728 1.00 52.25 85 GLU A O 1
ATOM 673 N N . TYR A 1 86 ? 7.424 3.457 -18.292 1.00 52.84 86 TYR A N 1
ATOM 674 C CA . TYR A 1 86 ? 8.063 4.085 -17.141 1.00 52.84 86 TYR A CA 1
ATOM 675 C C . TYR A 1 86 ? 9.487 4.480 -17.509 1.00 52.84 86 TYR A C 1
ATOM 677 O O . TYR A 1 86 ? 10.176 3.719 -18.187 1.00 52.84 86 TYR A O 1
ATOM 685 N N . ASP A 1 87 ? 9.932 5.628 -16.998 1.00 48.78 87 ASP A N 1
ATOM 686 C CA . ASP A 1 87 ? 11.282 6.177 -17.188 1.00 48.78 87 ASP A CA 1
ATOM 687 C C . ASP A 1 87 ? 12.310 5.453 -16.290 1.00 48.78 87 ASP A C 1
ATOM 689 O O . ASP A 1 87 ? 13.011 6.029 -15.461 1.00 48.78 87 ASP A O 1
ATOM 693 N N . ILE A 1 88 ? 12.315 4.126 -16.385 1.00 51.00 88 ILE A N 1
ATOM 694 C CA . ILE A 1 88 ? 13.326 3.233 -15.821 1.00 51.00 88 ILE A CA 1
ATOM 695 C C . ILE A 1 88 ? 14.308 2.960 -16.968 1.00 51.00 88 ILE A C 1
ATOM 697 O O . ILE A 1 88 ? 13.857 2.833 -18.108 1.00 51.00 88 ILE A O 1
ATOM 701 N N . PRO A 1 89 ? 15.623 2.792 -16.727 1.00 45.22 89 PRO A N 1
ATOM 702 C CA . PRO A 1 89 ? 16.605 2.491 -17.783 1.00 45.22 89 PRO A CA 1
ATOM 703 C C . PRO A 1 89 ? 16.290 1.266 -18.670 1.00 45.22 89 PRO A C 1
ATOM 705 O O . PRO A 1 89 ? 16.963 1.053 -19.675 1.00 45.22 89 PRO A O 1
ATOM 708 N N . TYR A 1 90 ? 15.256 0.488 -18.337 1.00 46.59 90 TYR A N 1
ATOM 709 C CA . TYR A 1 90 ? 14.614 -0.479 -19.220 1.00 46.59 90 TYR A CA 1
ATOM 710 C C . TYR A 1 90 ? 13.118 -0.168 -19.315 1.00 46.59 90 TYR A C 1
ATOM 712 O O . TYR A 1 90 ? 12.460 -0.022 -18.284 1.00 46.59 90 TYR A O 1
ATOM 720 N N . ALA A 1 91 ? 12.568 -0.144 -20.533 1.00 45.97 91 ALA A N 1
ATOM 721 C CA . ALA A 1 91 ? 11.134 0.003 -20.770 1.00 45.97 91 ALA A CA 1
ATOM 722 C C . ALA A 1 91 ? 10.362 -1.181 -20.152 1.00 45.97 91 ALA A C 1
ATOM 724 O O . ALA A 1 91 ? 10.147 -2.219 -20.782 1.00 45.97 91 ALA A O 1
ATOM 725 N N . SER A 1 92 ? 9.965 -1.046 -18.885 1.00 50.41 92 SER A N 1
ATOM 726 C CA . SER A 1 92 ? 9.046 -1.972 -18.230 1.00 50.41 92 SER A CA 1
ATOM 727 C C . SER A 1 92 ? 7.638 -1.498 -18.528 1.00 50.41 92 SER A C 1
ATOM 729 O O . SER A 1 92 ? 7.094 -0.615 -17.869 1.00 50.41 92 SER A O 1
ATOM 731 N N . VAL A 1 93 ? 7.065 -2.061 -19.582 1.00 53.72 93 VAL A N 1
ATOM 732 C CA . VAL A 1 93 ? 5.682 -1.793 -19.946 1.00 53.72 93 VAL A CA 1
ATOM 733 C C . VAL A 1 93 ? 4.818 -2.847 -19.270 1.00 53.72 93 VAL A C 1
ATOM 735 O O . VAL A 1 93 ? 5.115 -4.051 -19.327 1.00 53.72 93 VAL A O 1
ATOM 738 N N . GLY A 1 94 ? 3.754 -2.404 -18.606 1.00 62.19 94 GLY A N 1
ATOM 739 C CA . GLY A 1 94 ? 2.767 -3.282 -17.994 1.00 62.19 94 GLY A CA 1
ATOM 740 C C . GLY A 1 94 ? 1.373 -2.708 -17.918 1.00 62.19 94 GLY A C 1
ATOM 741 O O . GLY A 1 94 ? 1.189 -1.493 -17.998 1.00 62.19 94 GLY A O 1
ATOM 742 N N . ASP A 1 95 ? 0.402 -3.608 -17.768 1.00 69.19 95 ASP A N 1
ATOM 743 C CA . ASP A 1 95 ? -0.991 -3.239 -17.556 1.00 69.19 95 ASP A CA 1
ATOM 744 C C . ASP A 1 95 ? -1.107 -2.397 -16.286 1.00 69.19 95 ASP A C 1
ATOM 746 O O . ASP A 1 95 ? -0.625 -2.778 -15.215 1.00 69.19 95 ASP A O 1
ATOM 750 N N . LEU A 1 96 ? -1.740 -1.234 -16.420 1.00 80.50 96 LEU A N 1
ATOM 751 C CA . LEU A 1 96 ? -2.020 -0.359 -15.292 1.00 80.50 96 LEU A CA 1
ATOM 752 C C . LEU A 1 96 ? -3.063 -1.031 -14.387 1.00 80.50 96 LEU A C 1
ATOM 754 O O . LEU A 1 96 ? -4.114 -1.439 -14.893 1.00 80.50 96 LEU A O 1
ATOM 758 N N . PRO A 1 97 ? -2.840 -1.104 -13.064 1.00 87.00 97 PRO A N 1
ATOM 759 C CA . PRO A 1 97 ? -3.864 -1.544 -12.134 1.00 87.00 97 PRO A CA 1
ATOM 760 C C . PRO A 1 97 ? -5.105 -0.661 -12.247 1.00 87.00 97 PRO A C 1
ATOM 762 O O . PRO A 1 97 ? -5.034 0.571 -12.163 1.00 87.00 97 PRO A O 1
ATOM 765 N N . SER A 1 98 ? -6.260 -1.296 -12.413 1.00 89.44 98 SER A N 1
ATOM 766 C CA . SER A 1 98 ? -7.547 -0.613 -12.490 1.00 89.44 98 SER A CA 1
ATOM 767 C C . SER A 1 98 ? -7.895 0.090 -11.171 1.00 89.44 98 SER A C 1
ATOM 769 O O . SER A 1 98 ? -7.391 -0.240 -10.095 1.00 89.44 98 SER A O 1
ATOM 771 N N . ALA A 1 99 ? -8.825 1.049 -11.219 1.00 89.31 99 ALA A N 1
ATOM 772 C CA . ALA A 1 99 ? -9.322 1.715 -10.012 1.00 89.31 99 ALA A CA 1
ATOM 773 C C . ALA A 1 99 ? -9.897 0.720 -8.987 1.00 89.31 99 ALA A C 1
ATOM 775 O O . ALA A 1 99 ? -9.708 0.893 -7.785 1.00 89.31 99 ALA A O 1
ATOM 776 N N . ALA A 1 100 ? -10.548 -0.348 -9.457 1.00 88.75 100 ALA A N 1
ATOM 777 C CA . ALA A 1 100 ? -11.111 -1.374 -8.591 1.00 88.75 100 ALA A CA 1
ATOM 778 C C . ALA A 1 100 ? -10.028 -2.250 -7.936 1.00 88.75 100 ALA A C 1
ATOM 780 O O . ALA A 1 100 ? -10.175 -2.628 -6.779 1.00 88.75 100 ALA A O 1
ATOM 781 N N . GLU A 1 101 ? -8.918 -2.520 -8.626 1.00 91.25 101 GLU A N 1
ATOM 782 C CA . GLU A 1 101 ? -7.758 -3.212 -8.047 1.00 91.25 101 GLU A CA 1
ATOM 783 C C . GLU A 1 101 ? -7.006 -2.321 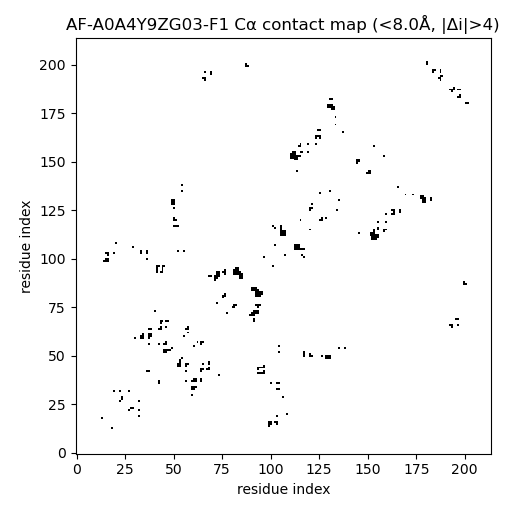-7.054 1.00 91.25 101 GLU A C 1
ATOM 785 O O . GLU A 1 101 ? -6.592 -2.796 -6.002 1.00 91.25 101 GLU A O 1
ATOM 790 N N . ASN A 1 102 ? -6.896 -1.016 -7.312 1.00 94.00 102 ASN A N 1
ATOM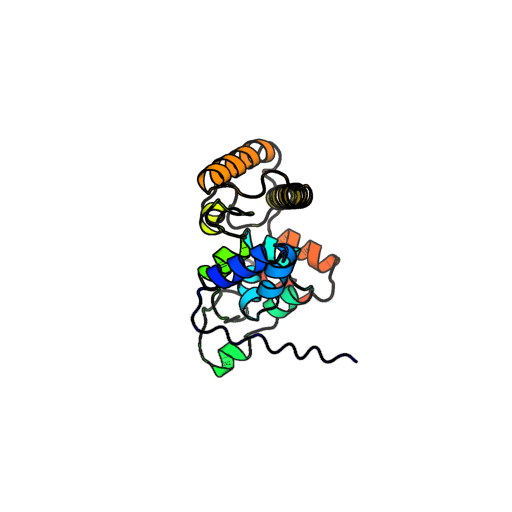 791 C CA . ASN A 1 102 ? -6.351 -0.077 -6.326 1.00 94.00 102 ASN A CA 1
ATOM 792 C C . ASN A 1 102 ? -7.236 -0.004 -5.068 1.00 94.00 102 ASN A C 1
ATOM 794 O O . ASN A 1 102 ? -6.717 -0.010 -3.954 1.00 94.00 102 ASN A O 1
ATOM 798 N N . ALA A 1 103 ? -8.563 0.007 -5.235 1.00 93.31 103 ALA A N 1
ATOM 799 C CA . ALA A 1 103 ? -9.521 -0.076 -4.131 1.00 93.31 103 ALA A CA 1
ATOM 800 C C . ALA A 1 103 ? -9.394 -1.404 -3.361 1.00 93.31 103 ALA A C 1
ATOM 802 O O . ALA A 1 103 ? -9.465 -1.423 -2.132 1.00 93.31 103 ALA A O 1
ATOM 803 N N . ALA A 1 104 ? -9.158 -2.507 -4.075 1.00 91.31 104 ALA A N 1
ATOM 804 C CA . ALA A 1 104 ? -8.894 -3.820 -3.497 1.00 91.31 104 ALA A CA 1
ATOM 805 C C . ALA A 1 104 ? -7.634 -3.835 -2.636 1.00 91.31 104 ALA A C 1
ATOM 807 O O . ALA A 1 104 ? -7.669 -4.313 -1.503 1.00 91.31 104 ALA A O 1
ATOM 808 N N . LEU A 1 105 ? -6.547 -3.282 -3.178 1.00 94.44 105 LEU A N 1
ATOM 809 C CA . LEU A 1 105 ? -5.234 -3.250 -2.549 1.00 94.44 105 LEU A CA 1
ATOM 810 C C . LEU A 1 105 ? -5.277 -2.521 -1.206 1.00 94.44 105 LEU A C 1
ATOM 812 O O . LEU A 1 105 ? -4.660 -2.971 -0.256 1.00 94.44 105 LEU A O 1
ATOM 816 N N . ILE A 1 106 ? -6.033 -1.426 -1.102 1.00 95.62 106 ILE A N 1
ATOM 817 C CA . ILE A 1 106 ? -6.194 -0.682 0.161 1.00 95.62 106 ILE A CA 1
ATOM 818 C C . ILE A 1 106 ? -7.294 -1.261 1.068 1.00 95.62 106 ILE A C 1
ATOM 820 O O . ILE A 1 106 ? -7.566 -0.729 2.149 1.00 95.62 106 ILE A O 1
ATOM 824 N N . GLY A 1 107 ? -7.965 -2.324 0.614 1.00 93.06 107 GLY A N 1
ATOM 825 C CA . GLY A 1 107 ? -9.081 -2.955 1.303 1.00 93.06 107 GLY A CA 1
ATOM 826 C C . GLY A 1 107 ? -10.265 -2.015 1.512 1.00 93.06 107 GLY A C 1
ATOM 827 O O . GLY A 1 107 ? -10.802 -1.914 2.616 1.00 93.06 107 GLY A O 1
ATOM 828 N N . GLN A 1 108 ? -10.638 -1.279 0.466 1.00 93.50 108 GLN A N 1
ATOM 829 C CA . GLN A 1 108 ? -11.749 -0.340 0.500 1.00 93.50 108 GLN A CA 1
ATOM 830 C C . GLN A 1 108 ? -13.091 -1.066 0.630 1.00 93.50 108 GLN A C 1
ATOM 832 O O . GLN A 1 108 ? -13.403 -2.018 -0.085 1.00 93.50 108 GLN A O 1
ATOM 837 N N . THR A 1 109 ? -13.926 -0.559 1.528 1.00 89.06 109 THR A N 1
ATOM 838 C CA . THR A 1 109 ? -15.296 -1.010 1.763 1.00 89.06 109 THR A CA 1
ATOM 839 C C . THR A 1 109 ? -16.242 0.191 1.786 1.00 89.06 109 THR A C 1
ATOM 841 O O . THR A 1 109 ? -15.819 1.346 1.770 1.00 89.06 109 THR A O 1
ATOM 844 N N . ARG A 1 110 ? -17.549 -0.069 1.896 1.00 87.00 110 ARG A N 1
ATOM 845 C CA . ARG A 1 110 ? -18.564 0.986 2.073 1.00 87.00 110 ARG A CA 1
ATOM 846 C C . ARG A 1 110 ? -18.397 1.806 3.362 1.00 87.00 110 ARG A C 1
ATOM 848 O O . ARG A 1 110 ? -18.931 2.903 3.444 1.00 87.00 110 ARG A O 1
ATOM 855 N N . HIS A 1 111 ? -17.701 1.261 4.361 1.00 87.50 111 HIS A N 1
ATOM 856 C CA . HIS A 1 111 ? -17.565 1.861 5.694 1.00 87.50 111 HIS A CA 1
ATOM 857 C C . HIS A 1 111 ? -16.217 2.560 5.902 1.00 87.50 111 HIS A C 1
ATOM 859 O O . HIS A 1 111 ? -16.008 3.200 6.928 1.00 87.50 111 HIS A O 1
ATOM 865 N N . GLY A 1 112 ? -15.303 2.442 4.938 1.00 93.81 112 GLY A N 1
ATOM 866 C CA . GLY A 1 112 ? -13.921 2.897 5.047 1.00 93.81 112 GLY A CA 1
ATOM 867 C C . GLY A 1 112 ? -12.955 1.866 4.476 1.00 93.81 112 GLY A C 1
ATOM 868 O O . GLY A 1 112 ? -13.368 0.924 3.798 1.00 93.81 112 GLY A O 1
ATOM 869 N N . SER A 1 113 ? -11.674 2.025 4.765 1.00 94.88 113 SER A N 1
ATOM 870 C CA . SER A 1 113 ? -10.598 1.185 4.235 1.00 94.88 113 SER A CA 1
ATOM 871 C C . SER A 1 113 ? -9.574 0.830 5.312 1.00 94.88 113 SER A C 1
ATOM 873 O O . SER A 1 113 ? -9.428 1.557 6.301 1.00 94.88 113 SER A O 1
ATOM 875 N N . PHE A 1 114 ? -8.855 -0.278 5.105 1.00 94.69 114 PHE A N 1
ATOM 876 C CA . PHE A 1 114 ? -7.744 -0.696 5.975 1.00 94.69 114 PHE A CA 1
ATOM 877 C C . PHE A 1 114 ? -6.513 0.202 5.840 1.00 94.69 114 PHE A C 1
ATOM 879 O O . PHE A 1 114 ? -5.732 0.317 6.790 1.00 94.69 114 PHE A O 1
ATOM 886 N N . TRP A 1 115 ? -6.391 0.859 4.685 1.00 96.19 115 TRP A N 1
ATOM 887 C CA . TRP A 1 115 ? -5.312 1.766 4.313 1.00 96.19 115 TRP A CA 1
ATOM 888 C C . TRP A 1 115 ? -5.877 3.053 3.706 1.00 96.19 115 TRP A C 1
ATOM 890 O O . TRP A 1 115 ? -6.961 3.015 3.116 1.00 96.19 115 TRP A O 1
ATOM 900 N N . PRO A 1 116 ? -5.182 4.198 3.810 1.00 96.25 116 PRO A N 1
ATOM 901 C CA . PRO A 1 116 ? -5.605 5.406 3.114 1.00 96.25 116 PRO A CA 1
ATOM 902 C C . PRO A 1 116 ? -5.631 5.166 1.604 1.00 96.25 116 PRO A C 1
ATOM 904 O O . PRO A 1 116 ? -4.875 4.345 1.080 1.00 96.25 116 PRO A O 1
ATOM 907 N N . SER A 1 117 ? -6.491 5.893 0.889 1.00 95.75 117 SER A N 1
ATOM 908 C CA . SER A 1 117 ? -6.473 5.834 -0.570 1.00 95.75 117 SER A CA 1
ATOM 909 C C . SER A 1 117 ? -5.103 6.257 -1.106 1.00 95.75 117 SER A C 1
ATOM 911 O O . SER A 1 117 ? -4.454 7.145 -0.548 1.00 95.75 117 SER A O 1
ATOM 913 N N . LEU A 1 118 ? -4.653 5.613 -2.189 1.00 94.38 118 LEU A N 1
ATOM 914 C CA . LEU A 1 118 ? -3.327 5.875 -2.762 1.00 94.38 118 LEU A CA 1
ATOM 915 C C . LEU A 1 118 ? -3.160 7.358 -3.115 1.00 94.38 118 LEU A C 1
ATOM 917 O O . LEU A 1 118 ? -2.144 7.957 -2.788 1.00 94.38 118 LEU A O 1
ATOM 921 N N . THR A 1 119 ? -4.203 7.971 -3.680 1.00 93.50 119 THR A N 1
ATOM 922 C CA . THR A 1 119 ? -4.235 9.405 -3.989 1.00 93.50 119 THR A CA 1
ATOM 923 C C . THR A 1 119 ? -4.117 10.273 -2.738 1.00 93.50 119 THR A C 1
ATOM 925 O O . THR A 1 119 ? -3.345 11.227 -2.735 1.00 93.50 119 THR A O 1
ATOM 928 N N . LEU A 1 120 ? -4.843 9.950 -1.660 1.00 94.44 120 LEU A N 1
ATOM 929 C CA . LEU A 1 120 ? -4.764 10.707 -0.409 1.00 94.44 120 LEU A CA 1
ATOM 930 C C . LEU A 1 120 ? -3.372 10.607 0.215 1.00 94.44 120 LEU A C 1
ATOM 932 O O . LEU A 1 120 ? -2.868 11.600 0.734 1.00 94.44 120 LEU A O 1
ATOM 936 N N . TRP A 1 121 ? -2.754 9.427 0.165 1.00 93.88 121 TRP A N 1
ATOM 937 C CA . TRP A 1 121 ? -1.389 9.222 0.641 1.00 93.88 121 TRP A CA 1
ATOM 938 C C . TRP A 1 121 ? -0.377 10.033 -0.173 1.00 93.88 121 TRP A C 1
ATOM 940 O O . TRP A 1 121 ? 0.424 10.762 0.408 1.00 93.88 121 TRP A O 1
ATOM 950 N N . GLU A 1 122 ? -0.458 9.961 -1.504 1.00 89.88 122 GLU A N 1
ATOM 951 C CA . GLU A 1 122 ? 0.436 10.671 -2.428 1.00 89.88 122 GLU A CA 1
ATOM 952 C C . GLU A 1 122 ? 0.314 12.198 -2.328 1.00 89.88 122 GLU A C 1
ATOM 954 O O . GLU A 1 122 ? 1.292 12.905 -2.535 1.00 89.88 122 GLU A O 1
ATOM 959 N N . GLN A 1 123 ? -0.870 12.708 -1.981 1.00 89.00 123 GLN A N 1
ATOM 960 C CA . GLN A 1 123 ? -1.118 14.135 -1.743 1.00 89.00 123 GLN A CA 1
ATOM 961 C C . GLN A 1 123 ? -0.827 14.570 -0.301 1.00 89.00 123 GLN A C 1
ATOM 963 O O . GLN A 1 123 ? -0.921 15.757 0.025 1.00 89.00 123 GLN A O 1
ATOM 968 N N . SER A 1 124 ? -0.547 13.625 0.597 1.00 87.38 124 SER A N 1
ATOM 969 C CA . SER A 1 124 ? -0.308 13.946 1.995 1.00 87.38 124 SER A CA 1
ATOM 970 C C . SER A 1 124 ? 1.073 14.563 2.179 1.00 87.38 124 SER A C 1
ATOM 972 O O . SER A 1 124 ? 2.036 14.189 1.520 1.00 87.38 124 SER A O 1
ATOM 974 N N . VAL A 1 125 ? 1.194 15.441 3.175 1.00 80.94 125 VAL A N 1
ATOM 975 C CA . VAL A 1 125 ? 2.487 16.007 3.594 1.00 80.94 125 VAL A CA 1
ATOM 976 C C . VAL A 1 125 ? 3.501 14.945 4.038 1.00 80.94 125 VAL A C 1
ATOM 978 O O . VAL A 1 125 ? 4.681 15.245 4.129 1.00 80.94 125 VAL A O 1
ATOM 981 N N . ALA A 1 126 ? 3.055 13.711 4.308 1.00 79.12 126 ALA A N 1
ATOM 982 C CA . ALA A 1 126 ? 3.929 12.612 4.702 1.00 79.12 126 ALA A CA 1
ATOM 983 C C . ALA A 1 126 ? 4.819 12.124 3.553 1.00 79.12 126 ALA A C 1
ATOM 985 O O . ALA A 1 126 ? 5.909 11.616 3.800 1.00 79.12 126 ALA A O 1
ATOM 986 N N . TYR A 1 127 ? 4.331 12.211 2.313 1.00 82.00 127 TYR A N 1
ATOM 987 C CA . TYR A 1 127 ? 4.974 11.591 1.165 1.00 82.00 127 TYR A CA 1
ATOM 988 C C . TYR A 1 127 ? 5.597 12.647 0.257 1.00 82.00 127 TYR A C 1
ATOM 990 O O . TYR A 1 127 ? 4.912 13.445 -0.372 1.00 82.00 127 TYR A O 1
ATOM 998 N N . THR A 1 128 ? 6.921 12.618 0.168 1.00 81.50 128 THR A N 1
ATOM 999 C CA . THR A 1 128 ? 7.745 13.538 -0.631 1.00 81.50 128 THR A CA 1
ATOM 1000 C C . THR A 1 128 ? 8.134 12.953 -1.991 1.00 81.50 128 THR A C 1
ATOM 1002 O O . THR A 1 128 ? 9.012 13.484 -2.663 1.00 81.50 128 THR A O 1
ATOM 1005 N N . GLY A 1 129 ? 7.511 11.842 -2.396 1.00 78.81 129 GLY A N 1
ATOM 1006 C CA . GLY A 1 129 ? 7.906 11.057 -3.571 1.00 78.81 129 GLY A CA 1
ATOM 1007 C C . GLY A 1 129 ? 8.799 9.860 -3.235 1.00 78.81 129 GLY A C 1
ATOM 1008 O O . GLY A 1 129 ? 8.874 8.914 -4.017 1.00 78.81 129 GLY A O 1
ATOM 1009 N N . GLU A 1 130 ? 9.388 9.815 -2.040 1.00 80.31 130 GLU A N 1
ATOM 1010 C CA . GLU A 1 130 ? 10.280 8.735 -1.616 1.00 80.31 130 GLU A CA 1
ATOM 1011 C C . GLU A 1 130 ? 9.760 7.976 -0.389 1.00 80.31 130 GLU A C 1
ATOM 1013 O O . GLU A 1 130 ? 9.020 8.497 0.447 1.00 80.31 130 GLU A O 1
ATOM 1018 N N . TRP A 1 131 ? 10.156 6.706 -0.280 1.00 82.19 131 TRP A N 1
ATOM 1019 C CA . TRP A 1 131 ? 9.856 5.868 0.880 1.00 82.19 131 TRP A CA 1
ATOM 1020 C C . TRP A 1 131 ? 10.978 5.961 1.918 1.00 82.19 131 TRP A C 1
ATOM 1022 O O . TRP A 1 131 ? 12.031 5.343 1.764 1.00 82.19 131 TRP A O 1
ATOM 1032 N N . HIS A 1 132 ? 10.753 6.735 2.980 1.00 82.00 132 HIS A N 1
ATOM 1033 C CA . HIS A 1 132 ? 11.724 6.955 4.056 1.00 82.00 132 HIS A CA 1
ATOM 1034 C C . HIS A 1 132 ? 11.487 6.034 5.274 1.00 82.00 132 HIS A C 1
ATOM 1036 O O . HIS A 1 132 ? 10.370 5.551 5.481 1.00 82.00 132 HIS A O 1
ATOM 1042 N N . PRO A 1 133 ? 12.482 5.843 6.166 1.00 83.00 133 PRO A N 1
ATOM 1043 C CA . PRO A 1 133 ? 12.330 5.026 7.379 1.00 83.00 133 PRO A CA 1
ATOM 1044 C C . PRO A 1 133 ? 11.209 5.467 8.341 1.00 83.00 133 PRO A C 1
ATOM 1046 O O . PRO A 1 133 ? 10.721 4.676 9.149 1.00 83.00 133 PRO A O 1
ATOM 1049 N N . SER A 1 134 ? 10.800 6.738 8.313 1.00 81.25 134 SER A N 1
ATOM 1050 C CA . SER A 1 134 ? 9.628 7.228 9.055 1.00 81.25 134 SER A CA 1
ATOM 1051 C C . SER A 1 134 ? 8.322 6.641 8.515 1.00 81.25 134 SER A C 1
ATOM 1053 O O . SER A 1 134 ? 7.497 6.185 9.307 1.00 81.25 134 SER A O 1
ATOM 1055 N N . LEU A 1 135 ? 8.165 6.601 7.189 1.00 85.75 135 LEU A N 1
ATOM 1056 C CA . LEU A 1 135 ? 7.014 5.995 6.519 1.00 85.75 135 LEU A CA 1
ATOM 1057 C C . LEU A 1 135 ? 6.973 4.489 6.750 1.00 85.75 135 LEU A C 1
ATOM 1059 O O . LEU A 1 135 ? 5.911 3.959 7.057 1.00 85.75 135 LEU A O 1
ATOM 1063 N N . GLU A 1 136 ? 8.132 3.828 6.718 1.00 88.25 136 GLU A N 1
ATOM 1064 C CA . GLU A 1 136 ? 8.242 2.411 7.069 1.00 88.25 136 GLU A CA 1
ATOM 1065 C C . GLU A 1 136 ? 7.747 2.147 8.497 1.00 88.25 136 GLU A C 1
ATOM 1067 O O . GLU A 1 136 ? 6.913 1.275 8.715 1.00 88.25 136 GLU A O 1
ATOM 1072 N N . ARG A 1 137 ? 8.197 2.931 9.486 1.00 88.56 137 ARG A N 1
ATOM 1073 C CA . ARG A 1 137 ? 7.739 2.766 10.876 1.00 88.56 137 ARG A CA 1
ATOM 1074 C C . ARG A 1 137 ? 6.242 3.013 11.030 1.00 88.56 137 ARG A C 1
ATOM 1076 O O . ARG A 1 137 ? 5.586 2.264 11.749 1.00 88.56 137 ARG A O 1
ATOM 1083 N N . TRP A 1 138 ? 5.704 4.031 10.359 1.00 90.75 138 TRP A N 1
ATOM 1084 C CA . TRP A 1 138 ? 4.261 4.268 10.327 1.00 90.75 138 TRP A CA 1
ATOM 1085 C C . TRP A 1 138 ? 3.510 3.076 9.722 1.00 90.75 138 TRP A C 1
ATOM 1087 O O . TRP A 1 138 ? 2.521 2.617 10.292 1.00 90.75 138 TRP A O 1
ATOM 1097 N N . PHE A 1 139 ? 4.011 2.541 8.607 1.00 93.31 139 PHE A N 1
ATOM 1098 C CA . PHE A 1 139 ? 3.423 1.401 7.916 1.00 93.31 139 PHE A CA 1
ATOM 1099 C C . PHE A 1 139 ? 3.412 0.159 8.811 1.00 93.31 139 PHE A C 1
ATOM 1101 O O . PHE A 1 139 ? 2.357 -0.434 9.016 1.00 93.31 139 PHE A O 1
ATOM 1108 N N . GLN A 1 140 ? 4.550 -0.185 9.421 1.00 92.44 140 GLN A N 1
ATOM 1109 C CA . GLN A 1 140 ? 4.662 -1.328 10.334 1.00 92.44 140 GLN A CA 1
ATOM 1110 C C . GLN A 1 140 ? 3.777 -1.171 11.575 1.00 92.44 140 GLN A C 1
ATOM 1112 O O . GLN A 1 140 ? 3.155 -2.137 12.020 1.00 92.44 140 GLN A O 1
ATOM 1117 N N . HIS A 1 141 ? 3.664 0.046 12.116 1.00 91.06 141 HIS A N 1
ATOM 1118 C CA . HIS A 1 141 ? 2.731 0.321 13.205 1.00 91.06 141 HIS A CA 1
ATOM 1119 C C . HIS A 1 141 ? 1.289 0.029 12.780 1.00 91.06 141 HIS A C 1
ATOM 1121 O O . HIS A 1 141 ? 0.571 -0.672 13.491 1.00 91.06 141 HIS A O 1
ATOM 1127 N N . ARG A 1 142 ? 0.891 0.474 11.582 1.00 92.75 142 ARG A N 1
ATOM 1128 C CA . ARG A 1 142 ? -0.445 0.193 11.057 1.00 92.75 142 ARG A CA 1
ATOM 1129 C C . ARG A 1 142 ? -0.676 -1.299 10.802 1.00 92.75 142 ARG A C 1
ATOM 1131 O O . ARG A 1 142 ? -1.749 -1.802 11.124 1.00 92.75 142 ARG A O 1
ATOM 1138 N N . VAL A 1 143 ? 0.315 -2.028 10.281 1.00 92.12 143 VAL A N 1
ATOM 1139 C CA . VAL A 1 143 ? 0.239 -3.496 10.153 1.00 92.12 143 VAL A CA 1
ATOM 1140 C C . VAL A 1 143 ? -0.052 -4.143 11.511 1.00 92.12 143 VAL A C 1
ATOM 1142 O O . VAL A 1 143 ? -0.912 -5.020 11.598 1.00 92.12 143 VAL A O 1
ATOM 1145 N N . ALA A 1 144 ? 0.616 -3.692 12.577 1.00 88.56 144 ALA A N 1
ATOM 1146 C CA . ALA A 1 144 ? 0.399 -4.214 13.923 1.00 88.56 144 ALA A CA 1
ATOM 1147 C C . ALA A 1 144 ? -1.016 -3.912 14.455 1.00 88.56 144 ALA A C 1
ATOM 1149 O O . ALA A 1 144 ? -1.644 -4.798 15.031 1.00 88.56 144 ALA A O 1
ATOM 1150 N N . GLU A 1 145 ? -1.554 -2.710 14.217 1.00 87.31 145 GLU A N 1
ATOM 1151 C CA . GLU A 1 145 ? -2.947 -2.372 14.565 1.00 87.31 145 GLU A CA 1
ATOM 1152 C C . GLU A 1 145 ? -3.959 -3.269 13.837 1.00 87.31 145 GLU A C 1
ATOM 1154 O O . GLU A 1 145 ? -4.921 -3.750 14.441 1.00 87.31 145 GLU A O 1
ATOM 1159 N N . LEU A 1 146 ? -3.727 -3.532 12.545 1.00 88.19 146 LEU A N 1
ATOM 1160 C CA . LEU A 1 146 ? -4.573 -4.425 11.752 1.00 88.19 146 LEU A CA 1
ATOM 1161 C C . LEU A 1 146 ? -4.525 -5.861 12.283 1.00 88.19 146 LEU A C 1
ATOM 1163 O O . LEU A 1 146 ? -5.566 -6.510 12.378 1.00 88.19 146 LEU A O 1
ATOM 1167 N N . ALA A 1 147 ? -3.341 -6.342 12.673 1.00 85.75 147 ALA A N 1
ATOM 1168 C CA . ALA A 1 147 ? -3.180 -7.650 13.303 1.00 85.75 147 ALA A CA 1
ATOM 1169 C C . ALA A 1 147 ? -3.870 -7.730 14.678 1.00 85.75 147 ALA A C 1
ATOM 1171 O O . ALA A 1 147 ? -4.392 -8.782 15.040 1.00 85.75 147 ALA A O 1
ATOM 1172 N N . ALA A 1 148 ? -3.916 -6.619 15.421 1.00 84.31 148 ALA A N 1
ATOM 1173 C CA . ALA A 1 148 ? -4.602 -6.516 16.708 1.00 84.31 148 ALA A CA 1
ATOM 1174 C C . ALA A 1 148 ? -6.133 -6.370 16.591 1.00 84.31 148 ALA A C 1
ATOM 1176 O O . ALA A 1 148 ? -6.834 -6.464 17.598 1.00 84.31 148 ALA A O 1
ATOM 1177 N N . GLY A 1 149 ? -6.672 -6.141 15.387 1.00 81.56 149 GLY A N 1
ATOM 1178 C CA . GLY A 1 149 ? -8.112 -5.973 15.173 1.00 81.56 149 GLY A CA 1
ATOM 1179 C C . GLY A 1 149 ? -8.664 -4.601 15.584 1.00 81.56 149 GLY A C 1
ATOM 1180 O O . GLY A 1 149 ? -9.879 -4.437 15.687 1.00 81.56 149 GLY A O 1
ATOM 1181 N N . THR A 1 150 ? -7.800 -3.616 15.831 1.00 74.38 150 THR A N 1
ATOM 1182 C CA . THR A 1 150 ? -8.177 -2.268 16.284 1.00 74.38 150 THR A CA 1
ATOM 1183 C C . THR A 1 150 ? -8.335 -1.303 15.111 1.00 74.38 150 THR A C 1
ATOM 1185 O O . THR A 1 150 ? -7.520 -1.321 14.192 1.00 74.38 150 THR A O 1
ATOM 1188 N N . ASP A 1 151 ? -9.364 -0.445 15.146 1.00 65.81 151 ASP A N 1
ATOM 1189 C CA . ASP A 1 151 ? -9.599 0.627 14.160 1.00 65.81 151 ASP A CA 1
ATOM 1190 C C . ASP A 1 151 ? -9.446 0.175 12.699 1.00 65.81 151 ASP A C 1
ATOM 1192 O O . ASP A 1 151 ? -8.798 0.820 11.871 1.00 65.81 151 ASP A O 1
ATOM 1196 N N . LEU A 1 152 ? -10.057 -0.970 12.389 1.00 77.81 152 LEU A N 1
ATOM 1197 C CA . LEU A 1 152 ? -9.895 -1.677 11.121 1.00 77.81 152 LEU A CA 1
ATOM 1198 C C . LEU A 1 152 ? -10.274 -0.826 9.906 1.00 77.81 152 LEU A C 1
ATOM 1200 O O . LEU A 1 152 ? -9.534 -0.785 8.929 1.00 77.81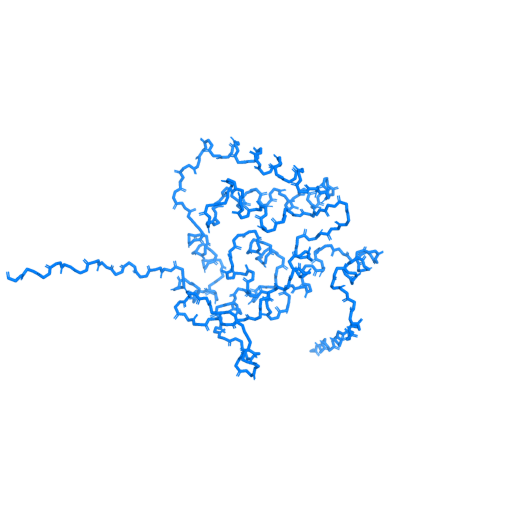 152 LEU A O 1
ATOM 1204 N N . TYR A 1 153 ? -11.400 -0.117 9.974 1.00 89.94 153 TYR A N 1
ATOM 1205 C CA . TYR A 1 153 ? -11.913 0.661 8.852 1.00 89.94 153 TYR A CA 1
ATOM 1206 C C . TYR A 1 153 ? -11.947 2.137 9.206 1.00 89.94 153 TYR A C 1
ATOM 1208 O O . TYR A 1 153 ? -12.681 2.560 10.100 1.00 89.94 153 TYR A O 1
ATOM 1216 N N . LEU A 1 154 ? -11.182 2.926 8.461 1.00 94.50 154 LEU A N 1
ATOM 1217 C CA . LEU A 1 154 ? -11.174 4.375 8.586 1.00 94.50 154 LEU A CA 1
ATOM 1218 C C . LEU A 1 154 ? -11.708 5.002 7.299 1.00 94.50 154 LEU A C 1
ATOM 1220 O O . LEU A 1 154 ? -11.433 4.538 6.195 1.00 94.50 154 LEU A O 1
ATOM 1224 N N . SER A 1 155 ? -12.492 6.068 7.441 1.00 94.75 155 SER A N 1
ATOM 1225 C CA . SER A 1 155 ? -12.877 6.910 6.306 1.00 94.75 155 SER A CA 1
ATOM 1226 C C . SER A 1 155 ? -11.699 7.770 5.849 1.00 94.75 155 SER A C 1
ATOM 1228 O O . SER A 1 155 ? -10.810 8.069 6.644 1.00 94.75 155 SER A O 1
ATOM 1230 N N . ASP A 1 156 ? -11.725 8.273 4.614 1.00 93.38 156 ASP A N 1
ATOM 1231 C CA . ASP A 1 156 ? -10.675 9.161 4.086 1.00 93.38 156 ASP A CA 1
ATOM 1232 C C . ASP A 1 156 ? -10.407 10.375 4.992 1.00 93.38 156 ASP A C 1
ATOM 1234 O O . ASP A 1 156 ? -9.262 10.747 5.240 1.00 93.38 156 ASP A O 1
ATOM 1238 N N . ARG A 1 157 ? -11.451 10.958 5.597 1.00 94.62 157 ARG A N 1
ATOM 1239 C CA . ARG A 1 157 ? -11.289 12.056 6.567 1.00 94.62 157 ARG A CA 1
ATOM 1240 C C . ARG A 1 157 ? -10.595 11.603 7.855 1.00 94.62 157 ARG A C 1
ATOM 1242 O O . ARG A 1 157 ? -9.842 12.374 8.456 1.00 94.62 157 ARG A O 1
ATOM 1249 N N . ALA A 1 158 ? -10.879 10.391 8.329 1.00 95.06 158 ALA A N 1
ATOM 1250 C CA . ALA A 1 158 ? -10.182 9.818 9.475 1.00 95.06 158 ALA A CA 1
ATOM 1251 C C . ALA A 1 158 ? -8.718 9.521 9.125 1.00 95.06 158 ALA A C 1
ATOM 1253 O O . ALA A 1 158 ? -7.840 9.913 9.891 1.00 95.06 158 ALA A O 1
ATOM 1254 N N . TRP A 1 159 ? -8.463 8.978 7.933 1.00 95.38 159 TRP A N 1
ATOM 1255 C CA . TRP A 1 159 ? -7.126 8.762 7.393 1.00 95.38 159 TRP A CA 1
ATOM 1256 C C . TRP A 1 159 ? -6.305 10.035 7.293 1.00 95.38 159 TRP A C 1
ATOM 1258 O O . TRP A 1 159 ? -5.187 10.080 7.796 1.00 95.38 159 TRP A O 1
ATOM 1268 N N . PHE A 1 160 ? -6.873 11.098 6.730 1.00 92.56 160 PHE A N 1
ATOM 1269 C CA . PHE A 1 160 ? -6.200 12.388 6.636 1.00 92.56 160 PHE A CA 1
ATOM 1270 C C . PHE A 1 160 ? -5.752 12.898 8.013 1.00 92.56 160 PHE A C 1
ATOM 1272 O O . PHE A 1 160 ? -4.612 13.326 8.193 1.00 92.56 160 PHE A O 1
ATOM 1279 N N . ARG A 1 161 ? -6.629 12.806 9.025 1.00 92.25 161 ARG A N 1
ATOM 1280 C CA . ARG A 1 161 ? -6.280 13.172 10.409 1.00 92.25 161 ARG A CA 1
ATOM 1281 C C . ARG A 1 161 ? -5.222 12.243 11.000 1.00 92.25 161 ARG A C 1
ATOM 1283 O O . ARG A 1 161 ? -4.344 12.726 11.710 1.00 92.25 161 ARG A O 1
ATOM 1290 N N . HIS A 1 162 ? -5.320 10.945 10.731 1.00 91.25 162 HIS A N 1
ATOM 1291 C CA . HIS A 1 162 ? -4.391 9.931 11.217 1.00 91.25 162 HIS A CA 1
ATOM 1292 C C . HIS A 1 162 ? -2.974 10.177 10.685 1.00 91.25 162 HIS A C 1
ATOM 1294 O O . HIS A 1 162 ? -2.039 10.334 11.467 1.00 91.25 162 HIS A O 1
ATOM 1300 N N . ILE A 1 163 ? -2.839 10.328 9.365 1.00 90.31 163 ILE A N 1
ATOM 1301 C CA . ILE A 1 163 ? -1.567 10.621 8.696 1.00 90.31 163 ILE A CA 1
ATOM 1302 C C . ILE A 1 163 ? -0.996 11.940 9.211 1.00 90.31 163 ILE A C 1
ATOM 1304 O O . ILE A 1 163 ? 0.143 11.979 9.664 1.00 90.31 163 ILE A O 1
ATOM 1308 N N . ARG A 1 164 ? -1.798 13.012 9.250 1.00 87.12 164 ARG A N 1
ATOM 1309 C CA . ARG A 1 164 ? -1.333 14.319 9.735 1.00 87.12 164 ARG A CA 1
ATOM 1310 C C . ARG A 1 164 ? -0.781 14.259 11.165 1.00 87.12 164 ARG A C 1
ATOM 1312 O O . ARG A 1 164 ? 0.212 14.916 11.465 1.00 87.12 164 ARG A O 1
ATOM 1319 N N . ARG A 1 165 ? -1.398 13.473 12.053 1.00 86.12 165 ARG A N 1
ATOM 1320 C CA . ARG A 1 165 ? -0.902 13.277 13.428 1.00 86.12 165 ARG A CA 1
ATOM 1321 C C . ARG A 1 165 ? 0.417 12.507 13.462 1.00 86.12 165 ARG A C 1
ATOM 1323 O O . ARG A 1 165 ? 1.293 12.880 14.236 1.00 86.12 165 ARG A O 1
ATOM 1330 N N . ALA A 1 166 ? 0.558 11.479 12.627 1.00 81.25 166 ALA A N 1
ATOM 1331 C CA . ALA A 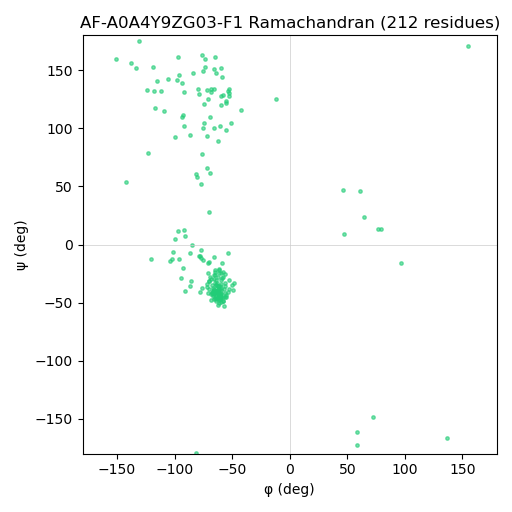1 166 ? 1.774 10.674 12.544 1.00 81.25 166 ALA A CA 1
ATOM 1332 C C . ALA A 1 166 ? 2.975 11.453 11.979 1.00 81.25 166 ALA A C 1
ATO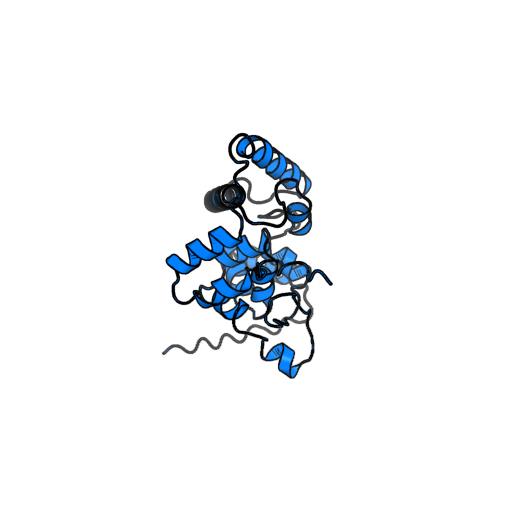M 1334 O O . ALA A 1 166 ? 4.109 11.263 12.420 1.00 81.25 166 ALA A O 1
ATOM 1335 N N . VAL A 1 167 ? 2.726 12.365 11.038 1.00 68.19 167 VAL A N 1
ATOM 1336 C CA . VAL A 1 167 ? 3.761 13.222 10.442 1.00 68.19 167 VAL A CA 1
ATOM 1337 C C . VAL A 1 167 ? 4.302 14.224 11.467 1.00 68.19 167 VAL A C 1
ATOM 1339 O O . VAL A 1 167 ? 5.509 14.292 11.693 1.00 68.19 167 VAL A O 1
ATOM 1342 N N . HIS A 1 168 ? 3.418 14.917 12.195 1.00 61.53 168 HIS A N 1
ATOM 1343 C CA . HIS A 1 168 ? 3.814 15.942 13.172 1.00 61.53 168 HIS A CA 1
ATOM 1344 C C . HIS A 1 168 ? 4.610 15.418 14.386 1.00 61.53 168 HIS A C 1
ATOM 1346 O O . HIS A 1 168 ? 5.304 16.198 15.047 1.00 61.53 168 HIS A O 1
ATOM 1352 N N . SER A 1 169 ? 4.521 14.127 14.720 1.00 55.00 169 SER A N 1
ATOM 1353 C CA . SER A 1 169 ? 5.338 13.523 15.783 1.00 55.00 169 SER A CA 1
ATOM 1354 C C . SER A 1 169 ? 6.708 13.057 15.284 1.00 55.00 169 SER A C 1
ATOM 1356 O O . SER A 1 169 ? 7.681 13.121 16.033 1.00 55.00 169 SER A O 1
ATOM 1358 N N . THR A 1 170 ? 6.799 12.628 14.024 1.00 50.00 170 THR A N 1
ATOM 1359 C CA . THR A 1 170 ? 7.975 11.928 13.485 1.00 50.00 170 THR A CA 1
ATOM 1360 C C . THR A 1 170 ? 8.959 12.872 12.781 1.00 50.00 170 THR A C 1
ATOM 1362 O O . THR A 1 170 ? 10.167 12.639 12.824 1.00 50.00 170 THR A O 1
ATOM 1365 N N . GLU A 1 171 ? 8.479 13.985 12.214 1.00 51.06 171 GLU A N 1
ATOM 1366 C CA . GLU A 1 171 ? 9.315 15.003 11.552 1.00 51.06 171 GLU A CA 1
ATOM 1367 C C . GLU A 1 171 ? 10.179 15.833 12.513 1.00 51.06 171 GLU A C 1
ATOM 1369 O O . GLU A 1 171 ? 11.173 16.415 12.089 1.00 51.06 171 GLU A O 1
ATOM 1374 N N . ARG A 1 172 ? 9.900 15.830 13.828 1.00 46.34 172 ARG A N 1
ATOM 1375 C CA . ARG A 1 172 ? 10.788 16.468 14.822 1.00 46.34 172 ARG A CA 1
ATOM 1376 C C . ARG A 1 172 ? 12.161 15.791 14.955 1.00 46.34 172 ARG A C 1
ATOM 1378 O O . ARG A 1 172 ? 13.035 16.362 15.596 1.00 46.34 172 ARG A O 1
ATOM 1385 N N . ALA A 1 173 ? 12.361 14.608 14.370 1.00 40.31 173 ALA A N 1
ATOM 1386 C CA . ALA A 1 173 ? 13.595 13.837 14.523 1.00 40.31 173 ALA A CA 1
ATOM 1387 C C . ALA A 1 173 ? 14.347 13.535 13.213 1.00 40.31 173 ALA A C 1
ATOM 1389 O O . ALA A 1 173 ? 15.474 13.055 13.282 1.00 40.31 173 ALA A O 1
ATOM 1390 N N . LEU A 1 174 ? 13.756 13.741 12.028 1.00 42.22 174 LEU A N 1
ATOM 1391 C CA . LEU A 1 174 ? 14.245 13.088 10.801 1.00 42.22 174 LEU A CA 1
ATOM 1392 C C . LEU A 1 174 ? 14.179 13.962 9.549 1.00 42.22 174 LEU A C 1
ATOM 1394 O O . LEU A 1 174 ? 13.715 13.536 8.496 1.00 42.22 174 LEU A O 1
ATOM 1398 N N . GLY A 1 175 ? 14.775 15.147 9.630 1.00 35.94 175 GLY A N 1
ATOM 1399 C CA . GLY A 1 175 ? 15.440 15.718 8.460 1.00 35.94 175 GLY A CA 1
ATOM 1400 C C . GLY A 1 175 ? 16.706 14.917 8.125 1.00 35.94 175 GLY A C 1
ATOM 1401 O O . GLY A 1 175 ? 17.803 15.454 8.237 1.00 35.94 175 GLY A O 1
ATOM 1402 N N . SER A 1 176 ? 16.583 13.625 7.793 1.00 47.47 176 SER A N 1
ATOM 1403 C CA . SER A 1 176 ? 17.702 12.824 7.291 1.00 47.47 1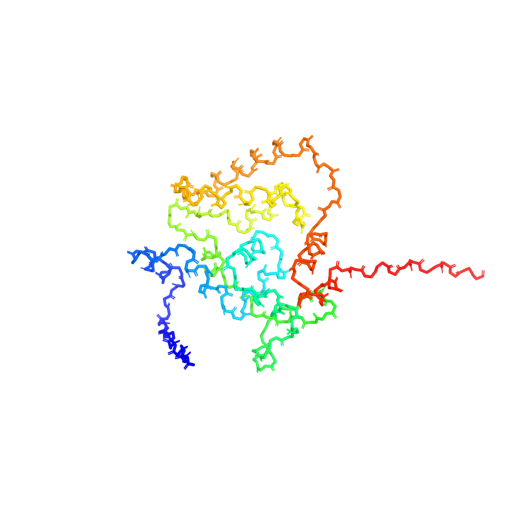76 SER A CA 1
ATOM 1404 C C . SER A 1 176 ? 17.407 12.331 5.877 1.00 47.47 176 SER A C 1
ATOM 1406 O O . SER A 1 176 ? 16.334 11.828 5.560 1.00 47.47 176 SER A O 1
ATOM 1408 N N . THR A 1 177 ? 18.394 12.527 5.016 1.00 48.09 177 THR A N 1
ATOM 1409 C CA . THR A 1 177 ? 18.433 12.354 3.558 1.00 48.09 177 THR A CA 1
ATOM 1410 C C . THR A 1 177 ? 18.373 10.891 3.085 1.00 48.09 177 THR A C 1
ATOM 1412 O O . THR A 1 177 ? 18.917 10.543 2.039 1.00 48.09 177 THR A O 1
ATOM 1415 N N . VAL A 1 178 ? 17.745 9.997 3.853 1.00 53.31 178 VAL A N 1
ATOM 1416 C CA . VAL A 1 178 ? 17.773 8.549 3.602 1.00 53.31 178 VAL A CA 1
ATOM 1417 C C . VAL A 1 178 ? 16.483 8.113 2.894 1.00 53.31 178 VAL A C 1
ATOM 1419 O O . VAL A 1 178 ? 15.464 7.852 3.533 1.00 53.31 178 VAL A O 1
ATOM 1422 N N . GLY A 1 179 ? 16.529 8.098 1.559 1.00 56.59 179 GLY A N 1
ATOM 1423 C CA . GLY A 1 179 ? 15.430 7.801 0.624 1.00 56.59 179 GLY A CA 1
ATOM 1424 C C . GLY A 1 179 ? 15.113 6.329 0.349 1.00 56.59 179 GLY A C 1
ATOM 1425 O O . GLY A 1 179 ? 15.801 5.418 0.819 1.00 56.59 179 GLY A O 1
ATOM 1426 N N . SER A 1 180 ? 14.117 6.098 -0.516 1.00 53.38 180 SER A N 1
ATOM 1427 C CA . SER A 1 180 ? 13.712 4.773 -1.032 1.00 53.38 180 SER A CA 1
ATOM 1428 C C . SER A 1 180 ? 14.863 4.020 -1.701 1.00 53.38 180 SER A C 1
ATOM 1430 O O . SER A 1 180 ? 14.961 2.800 -1.570 1.00 53.38 180 SER A O 1
ATOM 1432 N N . ALA A 1 181 ? 15.788 4.736 -2.346 1.00 54.56 181 ALA A N 1
ATOM 1433 C CA . ALA A 1 181 ? 16.996 4.155 -2.929 1.00 54.56 181 ALA A CA 1
ATOM 1434 C C . ALA A 1 181 ? 17.912 3.503 -1.876 1.00 54.56 181 ALA A C 1
ATOM 1436 O O . ALA A 1 181 ? 18.517 2.465 -2.137 1.00 54.56 181 ALA A O 1
ATOM 1437 N N . HIS A 1 182 ? 18.004 4.069 -0.667 1.00 62.25 182 HIS A N 1
ATOM 1438 C CA . HIS A 1 182 ? 18.763 3.454 0.424 1.00 62.25 182 HIS A CA 1
ATOM 1439 C C . HIS A 1 182 ? 18.084 2.173 0.912 1.00 62.25 182 HIS A C 1
ATOM 1441 O O . HIS A 1 182 ? 18.744 1.156 1.104 1.00 62.25 182 HIS A O 1
ATOM 1447 N N . ARG A 1 183 ? 16.755 2.191 1.059 1.00 62.47 183 ARG A N 1
ATOM 1448 C CA . ARG A 1 183 ? 16.000 1.006 1.482 1.00 62.47 183 ARG A CA 1
ATOM 1449 C C . ARG A 1 183 ? 16.059 -0.116 0.446 1.00 62.47 183 ARG A C 1
ATOM 1451 O O . ARG A 1 183 ? 16.209 -1.273 0.825 1.00 62.47 183 ARG A O 1
ATOM 1458 N N . ALA A 1 184 ? 16.012 0.219 -0.843 1.00 62.12 184 ALA A N 1
ATOM 1459 C CA . ALA A 1 184 ? 16.262 -0.747 -1.906 1.00 62.12 184 ALA A CA 1
ATOM 1460 C C . ALA A 1 184 ? 17.637 -1.419 -1.722 1.00 62.12 184 ALA A C 1
ATOM 1462 O O . ALA A 1 184 ? 17.712 -2.645 -1.750 1.00 62.12 184 ALA A O 1
ATOM 1463 N N . ARG A 1 185 ? 18.703 -0.651 -1.426 1.00 62.62 185 ARG A N 1
ATOM 1464 C CA . ARG A 1 185 ? 20.049 -1.200 -1.142 1.00 62.62 185 ARG A CA 1
ATOM 1465 C C . ARG A 1 185 ? 20.086 -2.106 0.087 1.00 62.62 185 ARG A C 1
ATOM 1467 O O . ARG A 1 185 ? 20.746 -3.138 0.046 1.00 62.62 185 ARG A O 1
ATOM 1474 N N . GLU A 1 186 ? 19.384 -1.752 1.161 1.00 67.19 186 GLU A N 1
ATOM 1475 C CA . GLU A 1 186 ? 19.272 -2.633 2.331 1.00 67.19 186 GLU A CA 1
ATOM 1476 C C . GLU A 1 186 ? 18.598 -3.959 1.969 1.00 67.19 186 GLU A C 1
ATOM 1478 O O . GLU A 1 186 ? 19.091 -5.021 2.342 1.00 67.19 186 GLU A O 1
ATOM 1483 N N . LEU A 1 187 ? 17.504 -3.909 1.201 1.00 63.03 187 LEU A N 1
ATOM 1484 C CA . LEU A 1 187 ? 16.792 -5.109 0.760 1.00 63.03 187 LEU A CA 1
ATOM 1485 C C . LEU A 1 187 ? 17.656 -5.991 -0.143 1.00 63.03 187 LEU A C 1
ATOM 1487 O O . LEU A 1 187 ? 17.566 -7.206 -0.039 1.00 63.03 187 LEU A O 1
ATOM 1491 N N . ILE A 1 188 ? 18.543 -5.415 -0.955 1.00 64.00 188 ILE A N 1
ATOM 1492 C CA . ILE A 1 188 ? 19.516 -6.170 -1.761 1.00 64.00 188 ILE A CA 1
ATOM 1493 C C . ILE A 1 188 ? 20.510 -6.946 -0.887 1.00 64.00 188 ILE A C 1
ATOM 1495 O O . ILE A 1 188 ? 20.907 -8.052 -1.246 1.00 64.00 188 ILE A O 1
ATOM 1499 N N . GLY A 1 189 ? 20.892 -6.404 0.272 1.00 62.81 189 GLY A N 1
ATOM 1500 C CA . GLY A 1 189 ? 21.727 -7.125 1.237 1.00 62.81 189 GLY A CA 1
ATOM 1501 C C . GLY A 1 189 ? 21.007 -8.302 1.906 1.00 62.81 189 GLY A C 1
ATOM 1502 O O . GLY A 1 189 ? 21.653 -9.273 2.290 1.00 62.81 189 GLY A O 1
ATOM 1503 N N . VAL A 1 190 ? 19.679 -8.225 2.034 1.00 68.19 190 VAL A N 1
ATOM 1504 C CA . VAL A 1 190 ? 18.832 -9.277 2.626 1.00 68.19 190 VAL A CA 1
ATOM 1505 C C . VAL A 1 190 ? 18.420 -10.328 1.587 1.00 68.19 190 VAL A C 1
ATOM 1507 O O . VAL A 1 190 ? 18.351 -11.510 1.912 1.00 68.19 190 VAL A O 1
ATOM 1510 N N . TYR A 1 191 ? 18.191 -9.898 0.346 1.00 61.91 191 TYR A N 1
ATOM 1511 C CA . TYR A 1 191 ? 17.747 -10.705 -0.790 1.00 61.91 191 TYR A CA 1
ATOM 1512 C C . TYR A 1 191 ? 18.763 -10.564 -1.938 1.00 61.91 191 TYR A C 1
ATOM 1514 O O . TYR A 1 191 ? 18.542 -9.778 -2.867 1.00 61.91 191 TYR A O 1
ATOM 1522 N N . PRO A 1 192 ? 19.909 -11.268 -1.888 1.00 61.94 192 PRO A N 1
ATOM 1523 C CA . PRO A 1 192 ? 20.978 -11.133 -2.884 1.00 61.94 192 PRO A CA 1
ATOM 1524 C C . PRO A 1 192 ? 20.532 -11.472 -4.318 1.00 61.94 192 PRO A C 1
ATOM 1526 O O . PRO A 1 192 ? 21.088 -10.944 -5.287 1.00 61.94 192 PRO A O 1
ATOM 1529 N N . GLU A 1 193 ? 19.485 -12.282 -4.475 1.00 56.16 193 GLU A N 1
ATOM 1530 C CA . GLU A 1 193 ? 18.803 -12.553 -5.744 1.00 56.16 193 GLU A CA 1
ATOM 1531 C C . GLU A 1 193 ? 18.180 -11.299 -6.388 1.00 56.16 193 GLU A C 1
ATOM 1533 O O . GLU A 1 193 ? 17.998 -11.252 -7.603 1.00 56.16 193 GLU A O 1
ATOM 1538 N N . CYS A 1 194 ? 17.920 -10.250 -5.601 1.00 48.50 194 CYS A N 1
ATOM 1539 C CA . CYS A 1 194 ? 17.395 -8.963 -6.059 1.00 48.50 194 CYS A CA 1
ATOM 1540 C C . CYS A 1 194 ? 18.502 -7.950 -6.415 1.00 48.50 194 CYS A C 1
ATOM 1542 O O . CYS A 1 194 ? 18.213 -6.788 -6.695 1.00 48.50 194 CYS A O 1
ATOM 1544 N N . SER A 1 195 ? 19.777 -8.349 -6.434 1.00 50.88 195 SER A N 1
ATOM 1545 C CA . SER A 1 195 ? 20.921 -7.452 -6.689 1.00 50.88 195 SER A CA 1
ATOM 1546 C C . SER A 1 195 ? 20.858 -6.676 -8.015 1.00 50.88 195 SER A C 1
ATOM 1548 O O . SER A 1 195 ? 21.368 -5.552 -8.082 1.00 50.88 195 SER A O 1
ATOM 1550 N N . VAL A 1 196 ? 20.151 -7.194 -9.028 1.00 50.47 196 VAL A N 1
ATOM 1551 C CA . VAL A 1 196 ? 19.896 -6.513 -10.316 1.00 50.47 196 VAL A CA 1
ATOM 1552 C C . VAL A 1 196 ? 19.095 -5.208 -10.141 1.00 50.47 196 VAL A C 1
ATOM 1554 O O . VAL A 1 196 ? 19.292 -4.260 -10.900 1.00 50.47 196 VAL A O 1
ATOM 1557 N N . VAL A 1 197 ? 18.262 -5.104 -9.095 1.00 46.72 197 VAL A N 1
ATOM 1558 C CA . VAL A 1 197 ? 17.407 -3.931 -8.812 1.00 46.72 197 VAL A CA 1
ATOM 1559 C C . VAL A 1 197 ? 18.226 -2.680 -8.483 1.00 46.72 197 VAL A C 1
ATOM 1561 O O . VAL A 1 197 ? 17.775 -1.564 -8.744 1.00 46.72 197 VAL A O 1
ATOM 1564 N N . SER A 1 198 ? 19.452 -2.848 -7.968 1.00 44.19 198 SER A N 1
ATOM 1565 C CA . SER A 1 198 ? 20.321 -1.734 -7.566 1.00 44.19 198 SER A CA 1
ATOM 1566 C C . SER A 1 198 ? 20.505 -0.743 -8.707 1.00 44.19 198 SER A C 1
ATOM 1568 O O . SER A 1 198 ? 20.435 0.453 -8.479 1.00 44.19 198 SER A O 1
ATOM 1570 N N . LEU A 1 199 ? 20.679 -1.232 -9.936 1.00 45.56 199 LEU A N 1
ATOM 1571 C CA . LEU A 1 199 ? 21.019 -0.423 -11.109 1.00 45.56 199 LEU A CA 1
ATOM 1572 C C . LEU A 1 199 ? 19.875 0.486 -11.598 1.00 45.56 199 LEU A C 1
ATOM 1574 O O . LEU A 1 199 ? 20.136 1.398 -12.374 1.00 45.56 199 LEU A O 1
ATOM 1578 N N . LEU A 1 200 ? 18.632 0.265 -11.152 1.00 44.03 200 LEU A N 1
ATOM 1579 C CA . LEU A 1 200 ? 17.441 0.915 -11.719 1.00 44.03 200 LEU A CA 1
ATOM 1580 C C . LEU A 1 200 ? 17.024 2.212 -11.012 1.00 44.03 200 LEU A C 1
ATOM 1582 O O . LEU A 1 200 ? 16.327 3.024 -11.607 1.00 44.03 200 LEU A O 1
ATOM 1586 N N . PHE A 1 201 ? 17.456 2.422 -9.765 1.00 43.78 201 PHE A N 1
ATOM 1587 C CA . PHE A 1 201 ? 17.123 3.618 -8.971 1.00 43.78 201 PHE A CA 1
ATOM 1588 C C . PHE A 1 201 ? 18.237 4.672 -8.956 1.00 43.78 201 PHE A C 1
ATOM 1590 O O . PHE A 1 201 ? 18.138 5.669 -8.240 1.00 43.78 201 PHE A O 1
ATOM 1597 N N . PHE A 1 202 ? 19.310 4.461 -9.719 1.00 42.12 202 PHE A N 1
ATOM 1598 C CA . PHE A 1 202 ? 20.336 5.474 -9.913 1.00 42.12 202 PHE A CA 1
ATOM 1599 C C . PHE A 1 202 ? 20.011 6.259 -11.186 1.00 42.12 202 PHE A C 1
ATOM 1601 O O . PHE A 1 202 ? 20.227 5.730 -12.278 1.00 42.12 202 PHE A O 1
ATOM 1608 N N . PRO A 1 203 ? 19.589 7.535 -11.112 1.00 40.06 203 PRO A N 1
ATOM 1609 C CA . PRO A 1 203 ? 20.019 8.437 -12.162 1.00 40.06 203 PRO A CA 1
ATOM 1610 C C . PRO A 1 203 ? 21.545 8.351 -12.164 1.00 40.06 203 PRO A C 1
ATOM 1612 O O . PRO A 1 203 ? 22.183 8.513 -11.120 1.00 40.06 203 PRO A O 1
ATOM 1615 N N . SER A 1 204 ? 22.126 8.005 -13.310 1.00 39.34 204 SER A N 1
ATOM 1616 C CA . SER A 1 204 ? 23.561 8.124 -13.513 1.00 39.34 204 SER A CA 1
ATOM 1617 C C . SER A 1 204 ? 23.943 9.542 -13.106 1.00 39.34 204 SER A C 1
ATOM 1619 O O . SER A 1 204 ? 23.668 10.499 -13.827 1.00 39.34 204 SER A O 1
ATOM 1621 N N . THR A 1 205 ? 24.563 9.705 -11.938 1.00 44.12 205 THR A N 1
ATOM 1622 C CA . THR A 1 205 ? 25.368 10.885 -11.653 1.00 44.12 205 THR A CA 1
ATOM 1623 C C . THR A 1 205 ? 26.622 10.740 -12.502 1.00 44.12 205 THR A C 1
ATOM 1625 O O . THR A 1 205 ? 27.718 10.522 -11.989 1.00 44.12 205 THR A O 1
ATOM 1628 N N . ALA A 1 206 ? 26.454 10.789 -13.824 1.00 38.66 206 ALA A N 1
ATOM 1629 C CA . ALA A 1 206 ? 27.538 11.169 -14.691 1.00 38.66 206 ALA A CA 1
ATOM 1630 C C . ALA A 1 206 ? 27.979 12.541 -14.165 1.00 38.66 206 ALA A C 1
ATOM 1632 O O . ALA A 1 206 ? 27.133 13.436 -14.040 1.00 38.66 206 ALA A O 1
ATOM 1633 N N . PRO A 1 207 ? 29.249 12.713 -13.763 1.00 40.88 207 PRO A N 1
ATOM 1634 C CA . PRO A 1 207 ? 29.733 14.043 -13.446 1.00 40.88 207 PRO A CA 1
ATOM 1635 C C . PRO A 1 207 ? 29.440 14.910 -14.669 1.00 40.88 207 PRO A C 1
ATOM 1637 O O . PRO A 1 207 ? 29.690 14.480 -15.794 1.00 40.88 207 PRO A O 1
ATOM 1640 N N . ALA A 1 208 ? 28.855 16.090 -14.457 1.00 43.66 208 ALA A N 1
ATOM 1641 C CA . ALA A 1 208 ? 28.712 17.084 -15.507 1.00 43.66 208 ALA A CA 1
ATOM 1642 C C . ALA A 1 208 ? 30.115 17.352 -16.066 1.00 43.66 208 ALA A C 1
ATOM 1644 O O . ALA A 1 208 ? 30.927 18.030 -15.435 1.00 43.66 208 ALA A O 1
ATOM 1645 N N . SER A 1 209 ? 30.434 16.707 -17.187 1.00 43.44 209 SER A N 1
ATOM 1646 C CA . SER A 1 209 ? 31.731 16.813 -17.828 1.00 43.44 209 SER A CA 1
ATOM 1647 C C . SER A 1 209 ? 31.957 18.273 -18.180 1.00 43.44 209 SER A C 1
ATOM 1649 O O . SER A 1 209 ? 31.162 18.880 -18.894 1.00 43.44 209 SER A O 1
ATOM 1651 N N . ALA A 1 210 ? 33.029 18.791 -17.591 1.00 45.19 210 ALA A N 1
ATOM 1652 C CA . ALA A 1 210 ? 33.695 20.058 -17.814 1.00 45.19 210 ALA A CA 1
ATOM 1653 C C . ALA A 1 210 ? 33.265 20.823 -19.075 1.00 45.19 210 ALA A C 1
ATOM 1655 O O . ALA A 1 210 ? 33.396 20.348 -20.203 1.00 45.19 210 ALA A O 1
ATOM 1656 N N . SER A 1 211 ? 32.850 22.065 -18.844 1.00 38.62 211 SER A N 1
ATOM 1657 C CA . SER A 1 211 ? 32.771 23.134 -19.829 1.00 38.62 211 SER A CA 1
ATOM 1658 C C . SER A 1 211 ? 34.008 23.128 -20.732 1.00 38.62 211 SER A C 1
ATOM 1660 O O . SER A 1 211 ? 35.126 23.363 -20.275 1.00 38.62 211 SER A O 1
ATOM 1662 N N . PHE A 1 212 ? 33.797 22.869 -22.019 1.00 48.25 212 PHE A N 1
ATOM 1663 C CA . PHE A 1 212 ? 34.790 23.079 -23.064 1.00 48.25 212 PHE A CA 1
ATOM 1664 C C . PHE A 1 212 ? 34.972 24.598 -23.217 1.00 48.25 212 PHE A C 1
ATOM 1666 O O . PHE A 1 212 ? 34.048 25.291 -23.645 1.00 48.25 212 PHE A O 1
ATOM 1673 N N . GLN A 1 213 ? 36.121 25.133 -22.796 1.00 48.16 213 GLN A N 1
ATOM 1674 C CA . GLN A 1 213 ? 36.533 26.485 -23.176 1.00 48.16 213 GLN A CA 1
ATOM 1675 C C . GLN A 1 213 ? 37.089 26.434 -24.604 1.00 48.16 213 GLN A C 1
ATOM 1677 O O . GLN A 1 213 ? 37.903 25.563 -24.914 1.00 48.16 213 GLN A O 1
ATOM 1682 N N . VAL A 1 214 ? 36.592 27.336 -25.454 1.00 62.31 214 VAL A N 1
ATOM 1683 C CA . VAL A 1 214 ? 37.099 27.624 -26.807 1.00 62.31 214 VAL A CA 1
ATOM 1684 C C . VAL A 1 214 ? 38.272 28.587 -26.708 1.00 62.31 214 VAL A C 1
ATOM 1686 O O . VAL A 1 214 ? 38.159 29.536 -25.898 1.00 62.31 214 VAL A O 1
#